Protein AF-A0A3Q2Z3H5-F1 (afdb_monomer_lite)

Sequence (217 aa):
SVGLIEELRDFHVRFNQKKVQNDSQNYQHGIFQSIGFKEFHDYLTAPENSSQQERETLRNRGVEALKTATRRYARKQNKWVRNRFLKRPGDGVPAVYGLDVTDVARWEETVLTPALQILDSLCKGEKPSTEPIRLQRAELRNKRSRHTCDLCDKVIIGDLEWAAHLKSKKHHFHVRKKLKSDGAGHNGVQRRVSLPALDTQTRTNPSDSSKDTNAAH

Foldseek 3Di:
DPCLVVVLLVCCVPPVVVCVVVVNDDCPDDPSVDQQNVLLVCLNPPDPPDDPVVSVVSVVSSVVSSVVVVVVVVVVVVVCCCCDQAADDDPPRDFAFDFDPPDVVCCVPGPVVLVVQCVVCVVVVHHGPGHGDHRPHDDPFQQADWDADPLQRDIDGGPVRVVVCCVDPVVVVSVVVVCVVVVVPDPDDDDDDDDDDDDDDDDDDDDDDDDDDDDDD

pLDDT: mean 80.99, std 20.88, range [31.14, 98.12]

Secondary structure (DSSP, 8-state):
--SHHHHHHHHIIIIIHHHHHTT---TTSGGGGSTTTGGGHHHHT--TT--HHHHHHHHHHHHHHHHHHHHHHHHHHHHHHIIIIIIS--TTPPP------S-GGGHIIIIIHHHHHHHHHHHTTPPPSSPPPPP--------S-EEEETTTTEEEESHHHHHHHHTSHHHHHHHHHHHHHHTTS--S------PPPP-------------------

Radius of gyration: 31.91 Å; chains: 1; bounding box: 89×44×75 Å

Structure (mmCIF, N/CA/C/O backbone):
data_AF-A0A3Q2Z3H5-F1
#
_entry.id   AF-A0A3Q2Z3H5-F1
#
loop_
_atom_site.group_PDB
_atom_site.id
_atom_site.type_symbol
_atom_site.label_atom_id
_atom_site.label_alt_id
_atom_site.label_comp_id
_atom_site.label_asym_id
_atom_site.label_entity_id
_atom_site.label_seq_id
_atom_site.pdbx_PDB_ins_code
_atom_site.Cartn_x
_atom_site.Cartn_y
_atom_site.Cartn_z
_atom_site.occupancy
_atom_site.B_iso_or_equiv
_atom_site.auth_seq_id
_atom_site.auth_comp_id
_atom_site.auth_asym_id
_atom_site.auth_atom_id
_atom_site.pdbx_PDB_model_num
ATOM 1 N N . SER A 1 1 ? 18.957 11.447 -4.230 1.00 60.62 1 SER A N 1
ATOM 2 C CA . SER A 1 1 ? 18.175 10.189 -4.225 1.00 60.62 1 SER A CA 1
ATOM 3 C C . SER A 1 1 ? 18.858 9.208 -3.284 1.00 60.62 1 SER A C 1
ATOM 5 O O . SER A 1 1 ? 20.056 9.327 -3.091 1.00 60.62 1 SER A O 1
ATOM 7 N N . VAL A 1 2 ? 18.112 8.287 -2.668 1.00 82.75 2 VAL A N 1
ATOM 8 C CA . VAL A 1 2 ? 18.587 7.440 -1.547 1.00 82.75 2 VAL A CA 1
ATOM 9 C C . VAL A 1 2 ? 19.197 6.090 -1.985 1.00 82.75 2 VAL A C 1
ATOM 11 O O . VAL A 1 2 ? 19.336 5.207 -1.157 1.00 82.75 2 VAL A O 1
ATOM 14 N N . GLY A 1 3 ? 19.538 5.908 -3.270 1.00 89.88 3 GLY A N 1
ATOM 15 C CA . GLY A 1 3 ? 20.217 4.691 -3.763 1.00 89.88 3 GLY A CA 1
ATOM 16 C C . GLY A 1 3 ? 19.330 3.575 -4.346 1.00 89.88 3 GLY A C 1
ATOM 17 O O . GLY A 1 3 ? 19.826 2.503 -4.676 1.00 89.88 3 GLY A O 1
ATOM 18 N N . LEU A 1 4 ? 18.016 3.794 -4.499 1.00 91.44 4 LEU A N 1
ATOM 19 C CA . LEU A 1 4 ? 17.083 2.744 -4.948 1.00 91.44 4 LEU A CA 1
ATOM 20 C C . LEU A 1 4 ? 17.458 2.130 -6.310 1.00 91.44 4 LEU A C 1
ATOM 22 O O . LEU A 1 4 ? 17.308 0.931 -6.510 1.00 91.44 4 LEU A O 1
ATOM 26 N N . ILE A 1 5 ? 17.900 2.935 -7.279 1.00 92.56 5 ILE A N 1
ATOM 27 C CA . ILE A 1 5 ? 18.194 2.423 -8.627 1.00 92.56 5 ILE A CA 1
ATOM 28 C C . ILE A 1 5 ? 19.419 1.507 -8.593 1.00 92.56 5 ILE A C 1
ATOM 30 O O . ILE A 1 5 ? 19.440 0.477 -9.264 1.00 92.56 5 ILE A O 1
ATOM 34 N N . GLU A 1 6 ? 20.416 1.865 -7.794 1.00 93.50 6 GLU A N 1
ATOM 35 C CA . GLU A 1 6 ? 21.624 1.088 -7.560 1.00 93.50 6 GLU A CA 1
ATOM 36 C C . GLU A 1 6 ? 21.281 -0.262 -6.915 1.00 93.50 6 GLU A C 1
ATOM 38 O O . GLU A 1 6 ? 21.703 -1.301 -7.426 1.00 93.50 6 GLU A O 1
ATOM 43 N N . GLU A 1 7 ? 20.432 -0.265 -5.883 1.00 93.50 7 GLU A N 1
ATOM 44 C CA . GLU A 1 7 ? 19.930 -1.490 -5.243 1.00 93.50 7 GLU A CA 1
ATOM 45 C C . GLU A 1 7 ? 19.182 -2.398 -6.232 1.00 93.50 7 GLU A C 1
ATOM 47 O O . GLU A 1 7 ? 19.402 -3.609 -6.274 1.00 93.50 7 GLU A O 1
ATOM 52 N N . LEU A 1 8 ? 18.316 -1.820 -7.072 1.00 93.44 8 LEU A N 1
ATOM 53 C CA . LEU A 1 8 ? 17.554 -2.569 -8.073 1.00 93.44 8 LEU A CA 1
ATOM 54 C C . LEU A 1 8 ? 18.458 -3.194 -9.144 1.00 93.44 8 LEU A C 1
ATOM 56 O O . LEU A 1 8 ? 18.210 -4.325 -9.574 1.00 93.44 8 LEU A O 1
ATOM 60 N N . ARG A 1 9 ? 19.507 -2.479 -9.568 1.00 92.38 9 ARG A N 1
ATOM 61 C CA . ARG A 1 9 ? 20.504 -2.991 -10.519 1.00 92.38 9 ARG A CA 1
ATOM 62 C C . ARG A 1 9 ? 21.323 -4.120 -9.908 1.00 92.38 9 ARG A C 1
ATOM 64 O O . ARG A 1 9 ? 21.464 -5.159 -10.549 1.00 92.38 9 ARG A O 1
ATOM 71 N N . ASP A 1 10 ? 21.810 -3.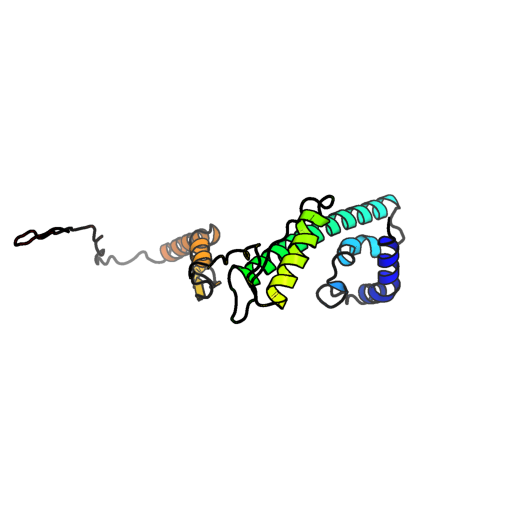951 -8.681 1.00 93.25 10 ASP A N 1
ATOM 72 C CA . ASP A 1 10 ? 22.562 -4.994 -7.976 1.00 93.25 10 ASP A CA 1
ATOM 73 C C . ASP A 1 10 ? 21.714 -6.262 -7.797 1.00 93.25 10 ASP A C 1
ATOM 75 O O . ASP A 1 10 ? 22.138 -7.364 -8.157 1.00 93.25 10 ASP A O 1
ATOM 79 N N . PHE A 1 11 ? 20.460 -6.104 -7.364 1.00 92.12 11 PHE A N 1
ATOM 80 C CA . PHE A 1 11 ? 19.530 -7.221 -7.241 1.00 92.12 11 PHE A CA 1
ATOM 81 C C . PHE A 1 11 ? 19.253 -7.898 -8.593 1.00 92.12 11 PHE A C 1
ATOM 83 O O . PHE A 1 11 ? 19.204 -9.131 -8.674 1.00 92.12 11 PHE A O 1
ATOM 90 N N . HIS A 1 12 ? 19.102 -7.117 -9.671 1.00 91.31 12 HIS A N 1
ATOM 91 C CA . HIS A 1 12 ? 18.913 -7.667 -11.011 1.00 91.31 12 HIS A CA 1
ATOM 92 C C . HIS A 1 12 ? 20.090 -8.558 -11.420 1.00 91.31 12 HIS A C 1
ATOM 94 O O . HIS A 1 12 ? 19.871 -9.713 -11.788 1.00 91.31 12 HIS A O 1
ATOM 100 N N . VAL A 1 13 ? 21.316 -8.046 -11.305 1.00 91.12 13 VAL A N 1
ATOM 101 C CA . VAL A 1 13 ? 22.543 -8.759 -11.690 1.00 91.12 13 VAL A CA 1
ATOM 102 C C . VAL A 1 13 ? 22.712 -10.040 -10.873 1.00 91.12 13 VAL A C 1
ATOM 104 O O . VAL A 1 13 ? 22.958 -11.109 -11.430 1.00 91.12 13 VAL A O 1
ATOM 107 N N . ARG A 1 14 ? 22.531 -9.969 -9.550 1.00 88.88 14 ARG A N 1
ATOM 108 C CA . ARG A 1 14 ? 22.776 -11.118 -8.666 1.00 88.88 14 ARG A CA 1
ATOM 109 C C . ARG A 1 14 ? 21.715 -12.211 -8.776 1.00 88.88 14 ARG A C 1
ATOM 111 O O . ARG A 1 14 ? 22.053 -13.391 -8.695 1.00 88.88 14 ARG A O 1
ATOM 118 N N . PHE A 1 15 ? 20.442 -11.844 -8.946 1.00 84.81 15 PHE A N 1
ATOM 119 C CA . PHE A 1 15 ? 19.329 -12.783 -8.749 1.00 84.81 15 PHE A CA 1
ATOM 120 C C . PHE A 1 15 ? 18.351 -12.880 -9.918 1.00 84.81 15 PHE A C 1
ATOM 122 O O . PHE A 1 15 ? 17.762 -13.944 -10.127 1.00 84.81 15 PHE A O 1
ATOM 129 N N . ASN A 1 16 ? 18.141 -11.798 -10.667 1.00 84.44 16 ASN A N 1
ATOM 130 C CA . ASN A 1 16 ? 17.106 -11.762 -11.697 1.00 84.44 16 ASN A CA 1
ATOM 131 C C . ASN A 1 16 ? 17.625 -12.182 -13.072 1.00 84.44 16 ASN A C 1
ATOM 133 O O . ASN A 1 16 ? 16.924 -12.900 -13.777 1.00 84.44 16 ASN A O 1
ATOM 137 N N . GLN A 1 17 ? 18.838 -11.773 -13.444 1.00 84.50 17 GLN A N 1
ATOM 138 C CA . GLN A 1 17 ? 19.388 -11.945 -14.790 1.00 84.50 17 GLN A CA 1
ATOM 139 C C . GLN A 1 17 ? 19.375 -13.415 -15.236 1.00 84.50 17 GLN A C 1
ATOM 141 O O . GLN A 1 17 ? 18.822 -13.733 -16.286 1.00 84.50 17 GLN A O 1
ATOM 146 N N . LYS A 1 18 ? 19.859 -14.330 -14.383 1.00 83.56 18 LYS A N 1
ATOM 147 C CA . LYS A 1 18 ? 19.810 -15.783 -14.639 1.00 83.56 18 LYS A CA 1
ATOM 148 C C . LYS A 1 18 ? 18.379 -16.305 -14.816 1.00 83.56 18 LYS A C 1
ATOM 150 O O . LYS A 1 18 ? 18.137 -17.192 -15.624 1.00 83.56 18 LYS A O 1
ATOM 155 N N . LYS A 1 19 ? 17.411 -15.752 -14.078 1.00 82.69 19 LYS A N 1
ATOM 156 C CA . LYS A 1 19 ? 15.998 -16.141 -14.201 1.00 82.69 19 LYS A CA 1
ATOM 157 C C . LYS A 1 19 ? 15.351 -15.613 -15.478 1.00 82.69 19 LYS A C 1
ATOM 159 O O . LYS A 1 19 ? 14.507 -16.312 -16.023 1.00 82.69 19 LYS A O 1
ATOM 164 N N . VAL A 1 20 ? 15.716 -14.404 -15.930 1.00 82.25 20 VAL A N 1
ATOM 165 C CA . VAL A 1 20 ? 15.264 -13.853 -17.226 1.00 82.25 20 VAL A CA 1
ATOM 166 C C . VAL A 1 20 ? 15.768 -14.747 -18.351 1.00 82.25 20 VAL A C 1
ATOM 168 O O . VAL A 1 20 ? 14.988 -15.165 -19.193 1.00 82.25 20 VAL A O 1
ATOM 171 N N . GLN A 1 21 ? 17.062 -15.079 -18.329 1.00 80.81 21 GLN A N 1
ATOM 172 C CA . GLN A 1 21 ? 17.695 -15.918 -19.350 1.00 80.81 21 GLN A CA 1
ATOM 173 C C . GLN A 1 21 ? 17.054 -17.308 -19.451 1.00 80.81 21 GLN A C 1
ATOM 175 O O . GLN A 1 21 ? 16.925 -17.843 -20.544 1.00 80.81 21 GLN A O 1
ATOM 180 N N . ASN A 1 22 ? 16.609 -17.859 -18.321 1.00 82.88 22 ASN A N 1
ATOM 181 C CA . ASN A 1 22 ? 15.961 -19.168 -18.252 1.00 82.88 22 ASN A CA 1
ATOM 182 C C . ASN A 1 22 ? 14.422 -19.107 -18.368 1.00 82.88 22 ASN A C 1
ATOM 184 O O . ASN A 1 22 ? 13.773 -20.082 -17.998 1.00 82.88 22 ASN A O 1
ATOM 188 N N . ASP A 1 23 ? 13.839 -17.962 -18.746 1.00 76.62 23 ASP A N 1
ATOM 189 C CA . ASP A 1 23 ? 12.384 -17.705 -18.811 1.00 76.62 23 ASP A CA 1
ATOM 190 C C . ASP A 1 23 ? 11.591 -18.213 -17.583 1.00 76.62 23 ASP A C 1
ATOM 192 O O . ASP A 1 23 ? 10.484 -18.738 -17.654 1.00 76.62 23 ASP A O 1
ATOM 196 N N . SER A 1 24 ? 12.200 -18.087 -16.402 1.00 78.75 24 SER A N 1
ATOM 197 C CA . SER A 1 24 ? 11.696 -18.634 -15.129 1.00 78.75 24 SER A CA 1
ATOM 198 C C . SER A 1 24 ? 11.356 -17.530 -14.120 1.00 78.75 24 SER A C 1
ATOM 200 O O . SER A 1 24 ? 11.325 -17.733 -12.900 1.00 78.75 24 SER A O 1
ATOM 202 N N . GLN A 1 25 ? 11.121 -16.318 -14.625 1.00 76.25 25 GLN A N 1
ATOM 203 C CA . GLN A 1 25 ? 10.729 -15.144 -13.850 1.00 76.25 25 GLN A CA 1
ATOM 204 C C . GLN A 1 25 ? 9.331 -15.353 -13.255 1.00 76.25 25 GLN A C 1
ATOM 206 O O . GLN A 1 25 ? 8.343 -15.401 -13.982 1.00 76.25 25 GLN A O 1
ATOM 211 N N . ASN A 1 26 ? 9.212 -15.417 -11.926 1.00 80.31 26 ASN A N 1
ATOM 212 C CA . ASN A 1 26 ? 7.905 -15.495 -11.276 1.00 80.31 26 ASN A CA 1
ATOM 213 C C . ASN A 1 26 ? 7.710 -14.372 -10.249 1.00 80.31 26 ASN A C 1
ATOM 215 O O . ASN A 1 26 ? 8.140 -14.460 -9.099 1.00 80.31 26 ASN A O 1
ATOM 219 N N . TYR A 1 27 ? 6.989 -13.331 -10.672 1.00 82.81 27 TYR A N 1
ATOM 220 C CA . TYR A 1 27 ? 6.622 -12.170 -9.853 1.00 82.81 27 TYR A CA 1
ATOM 221 C C . TYR A 1 27 ? 5.486 -12.424 -8.854 1.00 82.81 27 TYR A C 1
ATOM 223 O O . TYR A 1 27 ? 5.051 -11.505 -8.158 1.00 82.81 27 TYR A O 1
ATOM 231 N N . GLN A 1 28 ? 4.983 -13.656 -8.772 1.00 84.62 28 GLN A N 1
ATOM 232 C CA . GLN A 1 28 ? 3.923 -14.048 -7.849 1.00 84.62 28 GLN A CA 1
ATOM 233 C C . GLN A 1 28 ? 4.445 -14.691 -6.561 1.00 84.62 28 GLN A C 1
ATOM 235 O O . GLN A 1 28 ? 3.627 -15.011 -5.701 1.00 84.62 28 GLN A O 1
ATOM 240 N N . HIS A 1 29 ? 5.763 -14.835 -6.374 1.00 84.25 29 HIS A N 1
ATOM 241 C CA . HIS A 1 29 ? 6.324 -15.467 -5.176 1.00 84.25 29 HIS A CA 1
ATOM 242 C C . HIS A 1 29 ? 7.529 -14.732 -4.585 1.00 84.25 29 HIS A C 1
ATOM 244 O O . HIS A 1 29 ? 8.361 -14.163 -5.293 1.00 84.25 29 HIS A O 1
ATOM 250 N N . GLY A 1 30 ? 7.638 -14.811 -3.257 1.00 86.31 30 GLY A N 1
ATOM 251 C CA . GLY A 1 30 ? 8.794 -14.350 -2.496 1.00 86.31 30 GLY A CA 1
ATOM 252 C C . GLY A 1 30 ? 9.098 -12.865 -2.693 1.00 86.31 30 GLY A C 1
ATOM 253 O O . GLY A 1 30 ? 8.205 -12.043 -2.900 1.00 86.31 30 GLY A O 1
ATOM 254 N N . ILE A 1 31 ? 10.389 -12.530 -2.660 1.00 85.00 31 ILE A N 1
ATOM 255 C CA . ILE A 1 31 ? 10.877 -11.148 -2.758 1.00 85.00 31 ILE A CA 1
ATOM 256 C C . ILE A 1 31 ? 10.462 -10.440 -4.060 1.00 85.00 31 ILE A C 1
ATOM 258 O O . ILE A 1 31 ? 10.341 -9.217 -4.077 1.00 85.00 31 ILE A O 1
ATOM 262 N N . PHE A 1 32 ? 10.153 -11.185 -5.125 1.00 86.25 32 PHE A N 1
ATOM 263 C CA . PHE A 1 32 ? 9.702 -10.626 -6.402 1.00 86.25 32 PHE A CA 1
ATOM 264 C C . PHE A 1 32 ? 8.293 -10.010 -6.340 1.00 86.25 32 PHE A C 1
ATOM 266 O O . PHE A 1 32 ? 7.917 -9.249 -7.230 1.00 86.25 32 PHE A O 1
ATOM 273 N N . GLN A 1 33 ? 7.508 -10.284 -5.291 1.00 89.69 33 GLN A N 1
ATOM 274 C CA . GLN A 1 33 ? 6.200 -9.647 -5.101 1.00 89.69 33 GLN A CA 1
ATOM 275 C C . GLN A 1 33 ? 6.300 -8.201 -4.598 1.00 89.69 33 GLN A C 1
ATOM 277 O O . GLN A 1 33 ? 5.320 -7.453 -4.732 1.00 89.69 33 GLN A O 1
ATOM 282 N N . SER A 1 34 ? 7.456 -7.819 -4.044 1.00 91.31 34 SER A N 1
ATOM 283 C CA . SER A 1 34 ? 7.716 -6.497 -3.471 1.00 91.31 34 SER A CA 1
ATOM 284 C C . SER A 1 34 ? 7.419 -5.385 -4.477 1.00 91.31 34 SER A C 1
ATOM 286 O O . SER A 1 34 ? 7.632 -5.537 -5.681 1.00 91.31 34 SER A O 1
ATOM 288 N N . ILE A 1 35 ? 6.896 -4.264 -3.980 1.00 92.81 35 ILE A N 1
ATOM 289 C CA . ILE A 1 35 ? 6.662 -3.067 -4.792 1.00 92.81 35 ILE A CA 1
ATOM 290 C C . ILE A 1 35 ? 8.007 -2.370 -4.992 1.00 92.81 35 ILE A C 1
ATOM 292 O O . ILE A 1 35 ? 8.706 -2.096 -4.022 1.00 92.81 35 ILE A O 1
ATOM 296 N N . GLY A 1 36 ? 8.361 -2.106 -6.243 1.00 91.94 36 GLY A N 1
ATOM 297 C CA . GLY A 1 36 ? 9.647 -1.564 -6.654 1.00 91.94 36 GLY A CA 1
ATOM 298 C C . GLY A 1 36 ? 10.222 -2.387 -7.786 1.00 91.94 36 GLY A C 1
ATOM 299 O O . GLY A 1 36 ? 10.243 -1.935 -8.920 1.00 91.94 36 GLY A O 1
ATOM 300 N N . PHE A 1 37 ? 10.653 -3.614 -7.512 1.00 92.00 37 PHE A N 1
ATOM 301 C CA . PHE A 1 37 ? 11.464 -4.354 -8.474 1.00 92.00 37 PHE A CA 1
ATOM 302 C C . PHE A 1 37 ? 10.769 -4.617 -9.822 1.00 92.00 37 PHE A C 1
ATOM 304 O O . PHE A 1 37 ? 11.307 -4.275 -10.873 1.00 92.00 37 PHE A O 1
ATOM 311 N N . LYS A 1 38 ? 9.551 -5.169 -9.807 1.00 92.44 38 LYS A N 1
ATOM 312 C CA . LYS A 1 38 ? 8.802 -5.478 -11.040 1.00 92.44 38 LYS A CA 1
ATOM 313 C C . LYS A 1 38 ? 8.378 -4.229 -11.812 1.00 92.44 38 LYS A C 1
ATOM 315 O O . LYS A 1 38 ? 8.255 -4.280 -13.028 1.00 92.44 38 LYS A O 1
ATOM 320 N N . GLU A 1 39 ? 8.167 -3.108 -11.123 1.00 95.75 39 GLU A N 1
ATOM 321 C CA . GLU A 1 39 ? 7.828 -1.837 -11.762 1.00 95.75 39 GLU A CA 1
ATOM 322 C C . GLU A 1 39 ? 8.986 -1.292 -12.613 1.00 95.75 39 GLU A C 1
ATOM 324 O O . GLU A 1 39 ? 8.731 -0.620 -13.607 1.00 95.75 39 GLU A O 1
ATOM 329 N N . PHE A 1 40 ? 10.234 -1.638 -12.280 1.00 95.00 40 PHE A N 1
ATOM 330 C CA . PHE A 1 40 ? 11.428 -1.298 -13.060 1.00 95.00 40 PHE A CA 1
ATOM 331 C C . PHE A 1 40 ? 11.923 -2.439 -13.962 1.00 95.00 40 PHE A C 1
ATOM 333 O O . PHE A 1 40 ? 13.017 -2.318 -14.507 1.00 95.00 40 PHE A O 1
ATOM 340 N N . HIS A 1 41 ? 11.158 -3.524 -14.151 1.00 92.19 41 HIS A N 1
ATOM 341 C CA . HIS A 1 41 ? 11.593 -4.675 -14.957 1.00 92.19 41 HIS A CA 1
ATOM 342 C C . HIS A 1 41 ? 12.118 -4.245 -16.332 1.00 92.19 41 HIS A C 1
ATOM 344 O O . HIS A 1 41 ? 13.294 -4.460 -16.610 1.00 92.19 41 HIS A O 1
ATOM 350 N N . ASP A 1 42 ? 11.294 -3.538 -17.113 1.00 93.06 42 ASP A N 1
ATOM 351 C CA . ASP A 1 42 ? 11.643 -3.094 -18.467 1.00 93.06 42 ASP A CA 1
ATOM 352 C C . ASP A 1 42 ? 12.927 -2.242 -18.488 1.00 93.06 42 ASP A C 1
ATOM 354 O O . ASP A 1 42 ? 13.726 -2.338 -19.413 1.00 93.06 42 ASP A O 1
ATOM 358 N N . TYR A 1 43 ? 13.150 -1.419 -17.456 1.00 95.31 43 TYR A N 1
ATOM 359 C CA . TYR A 1 43 ? 14.363 -0.608 -17.322 1.00 95.31 43 TYR A CA 1
ATOM 360 C C . TYR A 1 43 ? 15.606 -1.462 -17.029 1.00 95.31 43 TYR A C 1
ATOM 362 O O . TYR A 1 43 ? 16.683 -1.193 -17.559 1.00 95.31 43 TYR A O 1
ATOM 370 N N . LEU A 1 44 ? 15.464 -2.480 -16.179 1.00 92.38 44 LEU A N 1
ATOM 371 C CA . LEU A 1 44 ? 16.558 -3.352 -15.751 1.00 92.38 44 LEU A CA 1
ATOM 372 C C . LEU A 1 44 ? 16.943 -4.382 -16.820 1.00 92.38 44 LEU A C 1
ATOM 374 O O . LEU A 1 44 ? 18.093 -4.803 -16.854 1.00 92.38 44 LEU A O 1
ATOM 378 N N . THR A 1 45 ? 15.999 -4.780 -17.675 1.00 91.31 45 THR A N 1
ATOM 379 C CA . THR A 1 45 ? 16.207 -5.731 -18.780 1.00 91.31 45 THR A CA 1
ATOM 380 C C . THR A 1 45 ? 16.382 -5.054 -20.136 1.00 91.31 45 THR A C 1
ATOM 382 O O . THR A 1 45 ? 16.368 -5.739 -21.158 1.00 91.31 45 THR A O 1
ATOM 385 N N . ALA A 1 46 ? 16.498 -3.723 -20.174 1.00 92.12 46 ALA A N 1
ATOM 386 C CA . ALA A 1 46 ? 16.689 -2.988 -21.417 1.00 92.12 46 ALA A CA 1
ATOM 387 C C . ALA A 1 46 ? 17.952 -3.494 -22.148 1.00 92.12 46 ALA A C 1
ATOM 389 O O . ALA A 1 46 ? 19.000 -3.621 -21.508 1.00 92.12 46 ALA A O 1
ATOM 390 N N . PRO A 1 47 ? 17.884 -3.767 -23.464 1.00 90.50 47 PRO A N 1
ATOM 391 C CA . PRO A 1 47 ? 19.044 -4.184 -24.248 1.00 90.50 47 PRO A CA 1
ATOM 392 C C . PRO A 1 47 ? 20.221 -3.208 -24.126 1.00 90.50 47 PRO A C 1
ATOM 394 O O . PRO A 1 47 ? 20.014 -1.996 -24.055 1.00 90.50 47 PRO A O 1
ATOM 397 N N . GLU A 1 48 ? 21.459 -3.706 -24.165 1.00 85.75 48 GLU A N 1
ATOM 398 C CA . GLU A 1 48 ? 22.659 -2.860 -24.020 1.00 85.75 48 GLU A CA 1
ATOM 399 C C . GLU A 1 48 ? 22.813 -1.819 -25.141 1.00 85.75 48 GLU A C 1
ATOM 401 O O . GLU A 1 48 ? 23.392 -0.758 -24.925 1.00 85.75 48 GLU A O 1
ATOM 406 N N . ASN A 1 49 ? 22.250 -2.083 -26.323 1.00 91.62 49 ASN A N 1
ATOM 407 C CA . ASN A 1 49 ? 22.220 -1.144 -27.447 1.00 91.62 49 ASN A CA 1
ATOM 408 C C . ASN A 1 49 ? 21.107 -0.084 -27.341 1.00 91.62 49 ASN A C 1
ATOM 410 O O . ASN A 1 49 ? 20.984 0.741 -28.245 1.00 91.62 49 ASN A O 1
ATOM 414 N N . SER A 1 50 ? 20.299 -0.100 -26.274 1.00 91.50 50 SER A N 1
ATOM 415 C CA . SER A 1 50 ? 19.274 0.924 -26.053 1.00 91.50 50 SER A CA 1
ATOM 416 C C . SER A 1 50 ? 19.932 2.287 -25.880 1.00 91.50 50 SER A C 1
ATOM 418 O O . SER A 1 50 ? 20.875 2.448 -25.097 1.00 91.50 50 SER A O 1
ATOM 420 N N . SER A 1 51 ? 19.393 3.293 -26.557 1.00 94.94 51 SER A N 1
ATOM 421 C CA . SER A 1 51 ? 19.845 4.670 -26.407 1.00 94.94 51 SER A CA 1
ATOM 422 C C . SER A 1 51 ? 19.656 5.160 -24.968 1.00 94.94 51 SER A C 1
ATOM 424 O O . SER A 1 51 ? 18.784 4.707 -24.217 1.00 94.94 51 SER A O 1
ATOM 426 N N . GLN A 1 52 ? 20.449 6.155 -24.576 1.00 93.25 52 GLN A N 1
ATOM 427 C CA . GLN A 1 52 ? 20.303 6.789 -23.266 1.00 93.25 52 GLN A CA 1
ATOM 428 C C . GLN A 1 52 ? 18.886 7.355 -23.059 1.00 93.25 52 GLN A C 1
ATOM 430 O O . GLN A 1 52 ? 18.338 7.262 -21.960 1.00 93.25 52 GLN A O 1
ATOM 435 N N . GLN A 1 53 ? 18.272 7.889 -24.119 1.00 95.62 53 GLN A N 1
ATOM 436 C CA . GLN A 1 53 ? 16.919 8.442 -24.077 1.00 95.62 53 GLN A CA 1
ATOM 437 C C . GLN A 1 53 ? 15.854 7.363 -23.828 1.00 95.62 53 GLN A C 1
ATOM 439 O O . GLN A 1 53 ? 14.933 7.573 -23.033 1.00 95.62 53 GLN A O 1
ATOM 444 N N . GLU A 1 54 ? 15.983 6.191 -24.452 1.00 95.38 54 GLU A N 1
ATOM 445 C CA . GLU A 1 54 ? 15.081 5.059 -24.209 1.00 95.38 54 GLU A CA 1
ATOM 446 C C . GLU A 1 54 ? 15.208 4.551 -22.772 1.00 95.38 54 GLU A C 1
ATOM 448 O O . GLU A 1 54 ? 14.198 4.379 -22.0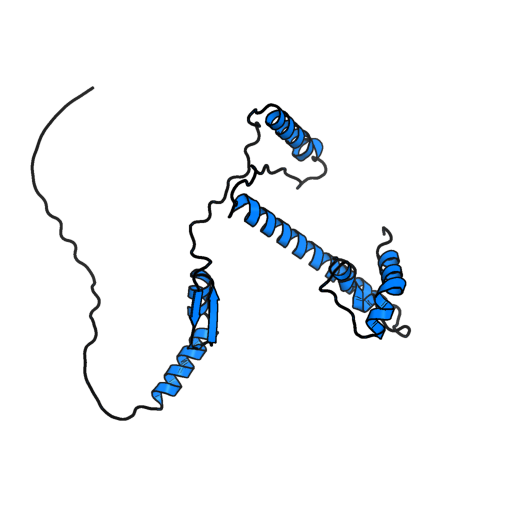86 1.00 95.38 54 GLU A O 1
ATOM 453 N N . ARG A 1 55 ? 16.439 4.387 -22.268 1.00 93.81 55 ARG A N 1
ATOM 454 C CA . ARG A 1 55 ? 16.680 3.948 -20.882 1.00 93.81 55 ARG A CA 1
ATOM 455 C C . ARG A 1 55 ? 16.082 4.920 -19.867 1.00 93.81 55 ARG A C 1
ATOM 457 O O . ARG A 1 55 ? 15.461 4.487 -18.898 1.00 93.81 55 ARG A O 1
ATOM 464 N N . GLU A 1 56 ? 16.221 6.221 -20.099 1.00 96.06 56 GLU A N 1
ATOM 465 C CA . GLU A 1 56 ? 15.616 7.252 -19.251 1.00 96.06 56 GLU A CA 1
ATOM 466 C C . GLU A 1 56 ? 14.080 7.198 -19.295 1.00 96.06 56 GLU A C 1
ATOM 468 O O . GLU A 1 56 ? 13.412 7.284 -18.263 1.00 96.06 56 GLU A O 1
ATOM 473 N N . THR A 1 57 ? 13.506 6.971 -20.477 1.00 97.31 57 THR A N 1
ATOM 474 C CA . THR A 1 57 ? 12.056 6.809 -20.652 1.00 97.31 57 THR A CA 1
ATOM 475 C C . THR A 1 57 ? 11.530 5.606 -19.863 1.00 97.31 57 THR A C 1
ATOM 477 O O . THR A 1 57 ? 10.543 5.725 -19.130 1.00 97.31 57 THR A O 1
ATOM 480 N N . LEU A 1 58 ? 12.213 4.461 -19.943 1.00 97.25 58 LEU A N 1
ATOM 481 C CA . LEU A 1 58 ? 11.869 3.257 -19.181 1.00 97.25 58 LEU A CA 1
ATOM 482 C C . LEU A 1 58 ? 12.001 3.482 -17.670 1.00 97.25 58 LEU A C 1
ATOM 484 O O . LEU A 1 58 ? 11.125 3.064 -16.908 1.00 97.25 58 LEU A O 1
ATOM 488 N N . ARG A 1 59 ? 13.040 4.204 -17.231 1.00 95.69 59 ARG A N 1
ATOM 489 C CA . ARG A 1 59 ? 13.225 4.578 -15.822 1.00 95.69 59 ARG A CA 1
ATOM 490 C C . ARG A 1 59 ? 12.044 5.396 -15.302 1.00 95.69 59 ARG A C 1
ATOM 492 O O . ARG A 1 59 ? 11.478 5.065 -14.262 1.00 95.69 59 ARG A O 1
ATOM 499 N N . ASN A 1 60 ? 11.644 6.433 -16.033 1.00 96.88 60 ASN A N 1
ATOM 500 C CA . ASN A 1 60 ? 10.540 7.309 -15.635 1.00 96.88 60 ASN A CA 1
ATOM 501 C C . ASN A 1 60 ? 9.199 6.569 -15.620 1.00 96.88 60 ASN A C 1
ATOM 503 O O . ASN A 1 60 ? 8.400 6.740 -14.696 1.00 96.88 60 ASN A O 1
ATOM 507 N N . ARG A 1 61 ? 8.983 5.661 -16.578 1.00 97.69 61 ARG A N 1
ATOM 508 C CA . ARG A 1 61 ? 7.828 4.757 -16.564 1.00 97.69 61 ARG A CA 1
ATOM 509 C C . ARG A 1 61 ? 7.814 3.872 -15.313 1.00 97.69 61 ARG A C 1
ATOM 511 O O . ARG A 1 61 ? 6.757 3.723 -14.698 1.00 97.69 61 ARG A O 1
ATOM 518 N N . GLY A 1 62 ? 8.970 3.348 -14.902 1.00 97.06 62 GLY A N 1
ATOM 519 C CA . GLY A 1 62 ? 9.109 2.571 -13.669 1.00 97.06 62 GLY A CA 1
ATOM 520 C C . GLY A 1 62 ? 8.784 3.374 -12.408 1.00 97.06 62 GLY A C 1
ATOM 521 O O . GLY A 1 62 ? 8.063 2.889 -11.535 1.00 97.06 62 GLY A O 1
ATOM 522 N N . VAL A 1 63 ? 9.200 4.643 -12.342 1.00 96.81 63 VAL A N 1
ATOM 523 C CA . VAL A 1 63 ? 8.850 5.556 -11.236 1.00 96.81 63 VAL A CA 1
ATOM 524 C C . VAL A 1 63 ? 7.335 5.763 -11.134 1.00 96.81 63 VAL A C 1
ATOM 526 O O . VAL A 1 63 ? 6.764 5.675 -10.043 1.00 96.81 63 VAL A O 1
ATOM 529 N N . GLU A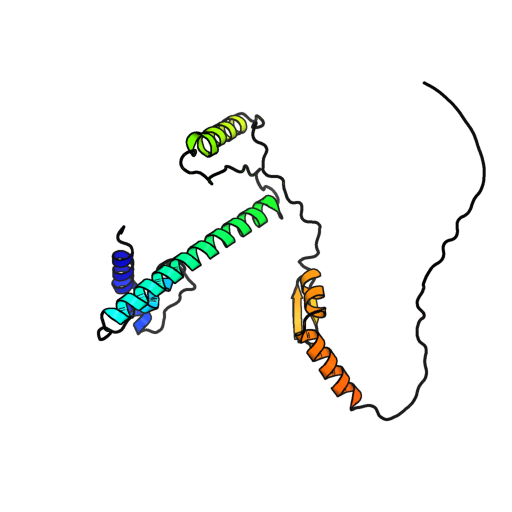 1 64 ? 6.650 6.006 -12.251 1.00 98.12 64 GLU A N 1
ATOM 530 C CA . GLU A 1 64 ? 5.195 6.204 -12.245 1.00 98.12 64 GLU A CA 1
ATOM 531 C C . GLU A 1 64 ? 4.424 4.916 -11.921 1.00 98.12 64 GLU A C 1
ATOM 533 O O . GLU A 1 64 ? 3.410 4.942 -11.201 1.00 98.12 64 GLU A O 1
ATOM 538 N N . ALA A 1 65 ? 4.928 3.771 -12.385 1.00 97.44 65 ALA A N 1
ATOM 539 C CA . ALA A 1 65 ? 4.409 2.463 -12.014 1.00 97.44 65 ALA A CA 1
ATOM 540 C C . ALA A 1 65 ? 4.564 2.214 -10.503 1.00 97.44 65 ALA A C 1
ATOM 542 O O . ALA A 1 65 ? 3.574 1.865 -9.851 1.00 97.44 65 ALA A O 1
ATOM 543 N N . LEU A 1 66 ? 5.738 2.502 -9.928 1.00 96.88 66 LEU A N 1
ATOM 544 C CA . LEU A 1 66 ? 6.013 2.417 -8.489 1.00 96.88 66 LEU A CA 1
ATOM 545 C C . LEU A 1 66 ? 5.028 3.280 -7.688 1.00 96.88 66 LEU A C 1
ATOM 547 O O . LEU A 1 66 ? 4.327 2.770 -6.812 1.00 96.88 66 LEU A O 1
ATOM 551 N N . LYS A 1 67 ? 4.891 4.571 -8.024 1.00 97.69 67 LYS A N 1
ATOM 552 C CA . LYS A 1 67 ? 3.933 5.482 -7.363 1.00 97.69 67 LYS A CA 1
ATOM 553 C C . LYS A 1 67 ? 2.506 4.938 -7.411 1.00 97.69 67 LYS A C 1
ATOM 555 O O . LYS A 1 67 ? 1.735 5.050 -6.453 1.00 97.69 67 LYS A O 1
ATOM 560 N N . THR A 1 68 ? 2.112 4.364 -8.542 1.00 98.00 68 THR A N 1
ATOM 561 C CA . THR A 1 68 ? 0.775 3.794 -8.727 1.00 98.00 68 THR A CA 1
ATOM 562 C C . THR A 1 68 ? 0.574 2.529 -7.896 1.00 98.00 68 THR A C 1
ATOM 564 O O . THR A 1 68 ? -0.463 2.399 -7.236 1.00 98.00 68 THR A O 1
ATOM 567 N N . ALA A 1 69 ? 1.554 1.627 -7.878 1.00 96.69 69 ALA A N 1
ATOM 568 C CA . ALA A 1 69 ? 1.538 0.417 -7.066 1.00 96.69 69 ALA A CA 1
ATOM 569 C C . ALA A 1 69 ? 1.448 0.751 -5.568 1.00 96.69 69 ALA A C 1
ATOM 571 O O . ALA A 1 69 ? 0.561 0.231 -4.888 1.00 96.69 69 ALA A O 1
ATOM 572 N N . THR A 1 70 ? 2.249 1.703 -5.079 1.00 97.50 70 THR A N 1
ATOM 573 C CA . THR A 1 70 ? 2.230 2.161 -3.680 1.00 97.50 70 THR A CA 1
ATOM 574 C C . THR A 1 70 ? 0.876 2.753 -3.287 1.00 97.50 70 THR A C 1
ATOM 576 O O . THR A 1 70 ? 0.297 2.364 -2.271 1.00 97.50 70 THR A O 1
ATOM 579 N N . ARG A 1 71 ? 0.281 3.615 -4.127 1.00 97.88 71 ARG A N 1
ATOM 580 C CA . ARG A 1 71 ? -1.071 4.159 -3.878 1.00 97.88 71 ARG A CA 1
ATOM 581 C C . ARG A 1 71 ? -2.136 3.063 -3.820 1.00 97.88 71 ARG A C 1
ATOM 583 O O . ARG A 1 71 ? -3.020 3.092 -2.961 1.00 97.88 71 ARG A O 1
ATOM 590 N N . ARG A 1 72 ? -2.081 2.086 -4.732 1.00 97.12 72 ARG A N 1
ATOM 591 C CA . ARG A 1 72 ? -3.003 0.935 -4.731 1.00 97.12 72 ARG A CA 1
ATOM 592 C C . ARG A 1 72 ? -2.825 0.085 -3.476 1.00 97.12 72 ARG A C 1
ATOM 594 O O . ARG A 1 72 ? -3.824 -0.347 -2.899 1.00 97.12 72 ARG A O 1
ATOM 601 N N . TYR A 1 73 ? -1.586 -0.120 -3.044 1.00 97.19 73 TYR A N 1
ATOM 602 C CA . TYR A 1 73 ? -1.263 -0.873 -1.841 1.00 97.19 73 TYR A CA 1
ATOM 603 C C . TYR A 1 73 ? -1.800 -0.197 -0.579 1.00 97.19 73 TYR A C 1
ATOM 605 O O . TYR A 1 73 ? -2.559 -0.833 0.149 1.00 97.19 73 TYR A O 1
ATOM 613 N N . ALA A 1 74 ? -1.559 1.105 -0.399 1.00 96.94 74 ALA A N 1
ATOM 614 C CA . ALA A 1 74 ? -2.109 1.876 0.719 1.00 96.94 74 ALA A CA 1
ATOM 615 C C . ALA A 1 74 ? -3.649 1.792 0.777 1.00 96.94 74 ALA A C 1
ATOM 617 O O . ALA A 1 74 ? -4.243 1.506 1.818 1.00 96.94 74 ALA A O 1
ATOM 618 N N . ARG A 1 75 ? -4.330 1.929 -0.372 1.00 96.75 75 ARG A N 1
ATOM 619 C CA . ARG A 1 75 ? -5.794 1.745 -0.458 1.00 96.75 75 ARG A CA 1
ATOM 620 C C . ARG A 1 75 ? -6.224 0.332 -0.057 1.00 96.75 75 ARG A C 1
ATOM 622 O O . ARG A 1 75 ? -7.246 0.169 0.614 1.00 96.75 75 ARG A O 1
ATOM 629 N N . LYS A 1 76 ? -5.471 -0.693 -0.472 1.00 95.75 76 LYS A N 1
ATOM 630 C CA . LYS A 1 76 ? -5.737 -2.095 -0.127 1.00 95.75 76 LYS A CA 1
ATOM 631 C C . LYS A 1 76 ? -5.538 -2.345 1.367 1.00 95.75 76 LYS A C 1
ATOM 633 O O . LYS A 1 76 ? -6.403 -2.989 1.954 1.00 95.75 76 LYS A O 1
ATOM 638 N N . GLN A 1 77 ? -4.486 -1.799 1.979 1.00 95.44 77 GLN A N 1
ATOM 639 C CA . GLN A 1 77 ? -4.251 -1.871 3.423 1.00 95.44 77 GLN A CA 1
ATOM 640 C C . GLN A 1 77 ? -5.398 -1.216 4.196 1.00 95.44 77 GLN A C 1
ATOM 642 O O . GLN A 1 77 ? -6.038 -1.885 5.002 1.00 95.44 77 GLN A O 1
ATOM 647 N N . ASN A 1 78 ? -5.771 0.021 3.858 1.00 93.75 78 ASN A N 1
ATOM 648 C CA . ASN A 1 78 ? -6.891 0.716 4.505 1.00 93.75 78 ASN A CA 1
ATOM 649 C C . ASN A 1 78 ? -8.213 -0.051 4.364 1.00 93.75 78 ASN A C 1
ATOM 651 O O . ASN A 1 78 ? -9.014 -0.132 5.298 1.00 93.75 78 ASN A O 1
ATOM 655 N N . LYS A 1 79 ? -8.462 -0.648 3.191 1.00 91.94 79 LYS A N 1
ATOM 656 C CA . LYS A 1 79 ? -9.626 -1.515 2.973 1.00 91.94 79 LYS A CA 1
ATOM 657 C C . LYS A 1 79 ? -9.553 -2.780 3.830 1.00 91.94 79 LYS A C 1
ATOM 659 O O . LYS A 1 79 ? -10.576 -3.170 4.388 1.00 91.94 79 LYS A O 1
ATOM 664 N N . TRP A 1 80 ? -8.388 -3.416 3.919 1.00 92.25 80 TRP A N 1
ATOM 665 C CA . TRP A 1 80 ? -8.184 -4.632 4.699 1.00 92.25 80 TRP A CA 1
ATOM 666 C C . TRP A 1 80 ? -8.363 -4.372 6.195 1.00 92.25 80 TRP A C 1
ATOM 668 O O . TRP A 1 80 ? -9.205 -5.034 6.791 1.00 92.25 80 TRP A O 1
ATOM 678 N N . VAL A 1 81 ? -7.692 -3.361 6.760 1.00 90.19 81 VAL A N 1
ATOM 679 C CA . VAL A 1 81 ? -7.805 -2.974 8.179 1.00 90.19 81 VAL A CA 1
ATOM 680 C C . VAL A 1 81 ? -9.264 -2.689 8.531 1.00 90.19 81 VAL A C 1
ATOM 682 O O . VAL A 1 81 ? -9.836 -3.331 9.410 1.00 90.19 81 VAL A O 1
ATOM 685 N N . ARG A 1 82 ? -9.934 -1.819 7.765 1.00 89.56 82 ARG A N 1
ATOM 686 C CA . ARG A 1 82 ? -11.350 -1.501 7.997 1.00 89.56 82 ARG A CA 1
ATOM 687 C C . ARG A 1 82 ? -12.243 -2.740 7.929 1.00 89.56 82 ARG A C 1
ATOM 689 O O . ARG A 1 82 ? -13.147 -2.902 8.740 1.00 89.56 82 ARG A O 1
ATOM 696 N N . ASN A 1 83 ? -12.026 -3.616 6.951 1.00 87.50 83 ASN A N 1
ATOM 697 C CA . ASN A 1 83 ? -12.868 -4.798 6.796 1.00 87.50 83 ASN A CA 1
ATOM 698 C C . ASN A 1 83 ? -12.619 -5.843 7.890 1.00 87.50 83 ASN A C 1
ATOM 700 O O . ASN A 1 83 ? -13.583 -6.439 8.366 1.00 87.50 83 ASN A O 1
ATOM 704 N N . ARG A 1 84 ? -11.351 -6.059 8.260 1.00 87.06 84 ARG A N 1
ATOM 705 C CA . ARG A 1 84 ? -10.913 -7.056 9.240 1.00 87.06 84 ARG A CA 1
ATOM 706 C C . ARG A 1 84 ? -11.309 -6.665 10.656 1.00 87.06 84 ARG A C 1
ATOM 708 O O . ARG A 1 84 ? -11.833 -7.509 11.369 1.00 87.06 84 ARG A O 1
ATOM 715 N N . PHE A 1 85 ? -11.079 -5.409 11.033 1.00 87.81 85 PHE A N 1
ATOM 716 C CA . PHE A 1 85 ? -11.278 -4.966 12.409 1.00 87.81 85 PHE A CA 1
ATOM 717 C C . PHE A 1 85 ? -12.635 -4.296 12.641 1.00 87.81 85 PHE A C 1
ATOM 719 O O . PHE A 1 85 ? -13.219 -4.477 13.699 1.00 87.81 85 PHE A O 1
ATOM 726 N N . LEU A 1 86 ? -13.174 -3.559 11.659 1.00 86.75 86 LEU A N 1
ATOM 727 C CA . LEU A 1 86 ? -14.352 -2.708 11.890 1.00 86.75 86 LEU A CA 1
ATOM 728 C C . LEU A 1 86 ? -15.655 -3.242 11.286 1.00 86.75 86 LEU A C 1
ATOM 730 O O . LEU A 1 86 ? -16.721 -2.903 11.789 1.00 86.75 86 LEU A O 1
ATOM 734 N N . LYS A 1 87 ? -15.611 -4.039 10.206 1.00 82.69 87 LYS A N 1
ATOM 735 C CA . LYS A 1 87 ? -16.833 -4.527 9.517 1.00 82.69 87 LYS A CA 1
ATOM 736 C C . LYS A 1 87 ? -17.200 -5.978 9.790 1.00 82.69 87 LYS A C 1
ATOM 738 O O . LYS A 1 87 ? -18.371 -6.338 9.703 1.00 82.69 87 LYS A O 1
ATOM 743 N N . ARG A 1 88 ? -16.201 -6.829 9.997 1.00 70.19 88 ARG A N 1
ATOM 744 C CA . ARG A 1 88 ? -16.364 -8.260 10.276 1.00 70.19 88 ARG A CA 1
ATOM 745 C C . ARG A 1 88 ? -15.361 -8.668 11.347 1.00 70.19 88 ARG A C 1
ATOM 747 O O . ARG A 1 88 ? -14.449 -9.439 11.031 1.00 70.19 88 ARG A O 1
ATOM 754 N N . PRO A 1 89 ? -15.476 -8.110 12.562 1.00 68.94 89 PRO A N 1
ATOM 755 C CA . PRO A 1 89 ? -14.651 -8.602 13.642 1.00 68.94 89 PRO A CA 1
ATOM 756 C C . PRO A 1 89 ? -14.956 -10.097 13.805 1.00 68.94 89 PRO A C 1
ATOM 758 O O . PRO A 1 89 ? -16.121 -10.488 13.857 1.00 68.94 89 PRO A O 1
ATOM 761 N N . GLY A 1 90 ? -13.922 -10.937 13.750 1.00 67.56 90 GLY A N 1
ATOM 762 C CA . GLY A 1 90 ? -14.048 -12.301 14.257 1.00 67.56 90 GLY A CA 1
ATOM 763 C C . GLY A 1 90 ? -14.128 -12.272 15.781 1.00 67.56 90 GLY A C 1
ATOM 764 O O . GLY A 1 90 ? -14.028 -11.203 16.391 1.00 67.56 90 GLY A O 1
ATOM 765 N N . ASP A 1 91 ? -14.249 -13.441 16.395 1.00 73.38 91 ASP A N 1
ATOM 766 C CA . ASP A 1 91 ? -14.123 -13.537 17.846 1.00 73.38 91 ASP A CA 1
ATOM 767 C C . ASP A 1 91 ? -12.722 -13.073 18.277 1.00 73.38 91 ASP A C 1
ATOM 769 O O . ASP A 1 91 ? -11.726 -13.335 17.596 1.00 73.38 91 ASP A O 1
ATOM 773 N N . GLY A 1 92 ? -12.650 -12.322 19.379 1.00 76.56 92 GLY A N 1
ATOM 774 C CA . GLY A 1 92 ? -11.384 -11.836 19.939 1.00 76.56 92 GLY A CA 1
ATOM 775 C C . GLY A 1 92 ? -10.726 -10.668 19.193 1.00 76.56 92 GLY A C 1
ATOM 776 O O . GLY A 1 92 ? -9.526 -10.451 19.341 1.00 76.56 92 GLY A O 1
ATOM 777 N N . VAL A 1 93 ? -11.464 -9.905 18.380 1.00 82.31 93 VAL A N 1
ATOM 778 C CA . VAL A 1 93 ? -10.907 -8.690 17.763 1.00 82.31 93 VAL A CA 1
ATOM 779 C C . VAL A 1 93 ? -10.784 -7.564 18.803 1.00 82.31 93 VAL A C 1
ATOM 781 O O . VAL A 1 93 ? -11.793 -7.211 19.416 1.00 82.31 93 VAL A O 1
ATOM 784 N N . PRO A 1 94 ? -9.585 -6.977 18.996 1.00 85.69 94 PRO A N 1
ATOM 785 C CA . PRO A 1 94 ? -9.378 -5.930 19.990 1.00 85.69 94 PRO A CA 1
ATOM 786 C C . PRO A 1 94 ? -10.075 -4.624 19.597 1.00 85.69 94 PRO A C 1
ATOM 788 O O . PRO A 1 94 ? -10.345 -4.367 18.418 1.00 85.69 94 PRO A O 1
ATOM 791 N N . ALA A 1 95 ? -10.317 -3.769 20.592 1.00 89.12 95 ALA A N 1
ATOM 792 C CA . ALA A 1 95 ? -10.724 -2.391 20.355 1.00 89.12 95 ALA A CA 1
ATOM 793 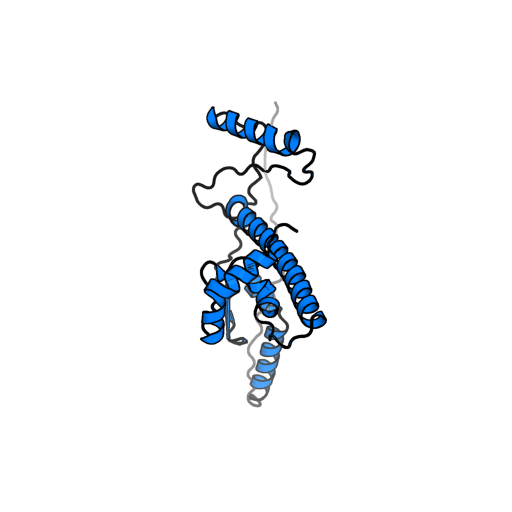C C . ALA A 1 95 ? -9.668 -1.676 19.494 1.00 89.12 95 ALA A C 1
ATOM 795 O O . ALA A 1 95 ? -8.468 -1.782 19.748 1.00 89.12 95 ALA A O 1
ATOM 796 N N . VAL A 1 96 ? -10.115 -0.959 18.462 1.00 92.31 96 VAL A N 1
ATOM 797 C CA . VAL A 1 96 ? -9.226 -0.220 17.558 1.00 92.31 96 VAL A CA 1
ATOM 798 C C . VAL A 1 96 ? -9.363 1.261 17.835 1.00 92.31 96 VAL A C 1
ATOM 800 O O . VAL A 1 96 ? -10.451 1.802 17.683 1.00 92.31 96 VAL A O 1
ATOM 803 N N . TYR A 1 97 ? -8.261 1.919 18.170 1.00 94.31 97 TYR A N 1
ATOM 804 C CA . TYR A 1 97 ? 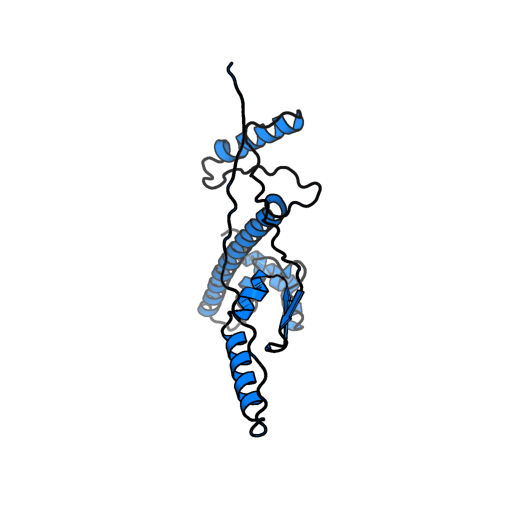-8.203 3.365 18.365 1.00 94.31 97 TYR A CA 1
ATOM 805 C C . TYR A 1 97 ? -7.590 4.023 17.128 1.00 94.31 97 TYR A C 1
ATOM 807 O O . TYR A 1 97 ? -6.620 3.520 16.561 1.00 94.31 97 TYR A O 1
ATOM 815 N N . GLY A 1 98 ? -8.204 5.109 16.663 1.00 94.12 98 GLY A N 1
ATOM 816 C CA . GLY A 1 98 ? -7.724 5.872 15.514 1.00 94.12 98 GLY A CA 1
ATOM 817 C C . GLY A 1 98 ? -6.886 7.054 15.972 1.00 94.12 98 GLY A C 1
ATOM 818 O O . GLY A 1 98 ? -7.326 7.793 16.844 1.00 94.12 98 GLY A O 1
ATOM 819 N N . LEU A 1 99 ? -5.720 7.235 15.359 1.00 95.50 99 LEU A N 1
ATOM 820 C CA . LEU A 1 99 ? -4.849 8.394 15.554 1.00 95.50 99 LEU A CA 1
ATOM 821 C C . LEU A 1 99 ? -4.736 9.140 14.225 1.00 95.50 99 LEU A C 1
ATOM 823 O O . LEU A 1 99 ? -4.647 8.501 13.169 1.00 95.50 99 LEU A O 1
ATOM 827 N N . ASP A 1 100 ? -4.780 10.468 14.267 1.00 93.88 100 ASP A N 1
ATOM 828 C CA . ASP A 1 100 ? -4.721 11.290 13.060 1.00 93.88 100 ASP A CA 1
ATOM 829 C C . ASP A 1 100 ? -3.266 11.574 12.686 1.00 93.88 100 ASP A C 1
ATOM 831 O O . ASP A 1 100 ? -2.529 12.190 13.443 1.00 93.88 100 ASP A O 1
ATOM 835 N N . VAL A 1 101 ? -2.861 11.114 11.504 1.00 95.44 101 VAL A N 1
ATOM 836 C CA . VAL A 1 101 ? -1.505 11.280 10.954 1.00 95.44 101 VAL A CA 1
ATOM 837 C C . VAL A 1 101 ? -1.479 12.244 9.763 1.00 95.44 101 VAL A C 1
ATOM 839 O O . VAL A 1 101 ? -0.526 12.240 8.986 1.00 95.44 101 VAL A O 1
ATOM 842 N N . THR A 1 102 ? -2.549 13.017 9.550 1.00 95.94 102 THR A N 1
ATOM 843 C CA . THR A 1 102 ? -2.690 13.893 8.375 1.00 95.94 102 THR A CA 1
ATOM 844 C C . THR A 1 102 ? -1.639 15.004 8.359 1.00 95.94 102 THR A C 1
ATOM 846 O O . THR A 1 102 ? -1.105 15.312 7.294 1.00 95.94 102 THR A O 1
ATOM 849 N N . ASP A 1 103 ? -1.317 15.570 9.526 1.00 96.00 103 ASP A N 1
ATOM 850 C CA . ASP A 1 103 ? -0.298 16.607 9.688 1.00 96.00 103 ASP A CA 1
ATOM 851 C C . ASP A 1 103 ? 0.878 16.095 10.530 1.00 96.00 103 ASP A C 1
ATOM 853 O O . ASP A 1 103 ? 0.803 15.982 11.754 1.00 96.00 103 ASP A O 1
ATOM 857 N N . VAL A 1 104 ? 1.991 15.804 9.854 1.00 95.69 104 VAL A N 1
ATOM 858 C CA . VAL A 1 104 ? 3.210 15.275 10.482 1.00 95.69 104 VAL A CA 1
ATOM 859 C C . VAL A 1 104 ? 3.843 16.291 11.438 1.00 95.69 104 VAL A C 1
ATOM 861 O O . VAL A 1 104 ? 4.470 15.885 12.414 1.00 95.69 104 VAL A O 1
ATOM 864 N N . ALA A 1 105 ? 3.657 17.598 11.219 1.00 97.75 105 ALA A N 1
ATOM 865 C CA . ALA A 1 105 ? 4.208 18.620 12.110 1.00 97.75 105 ALA A CA 1
ATOM 866 C C . ALA A 1 105 ? 3.573 18.572 13.509 1.00 97.75 105 ALA A C 1
ATOM 868 O O . ALA A 1 105 ? 4.198 18.973 14.487 1.00 97.75 105 ALA A O 1
ATOM 869 N N . ARG A 1 106 ? 2.353 18.033 13.611 1.00 97.12 106 ARG A N 1
ATOM 870 C CA . ARG A 1 106 ? 1.594 17.894 14.859 1.00 97.12 106 ARG A CA 1
ATOM 871 C C . ARG A 1 106 ? 1.617 16.473 15.420 1.00 97.12 106 ARG A C 1
ATOM 873 O O . ARG A 1 106 ? 0.747 16.117 16.216 1.00 97.12 106 ARG A O 1
ATOM 880 N N . TRP A 1 107 ? 2.587 15.652 15.014 1.00 97.44 107 TRP A N 1
ATOM 881 C CA . TRP A 1 107 ? 2.706 14.247 15.421 1.00 97.44 107 TRP A CA 1
ATOM 882 C C . TRP A 1 107 ? 2.642 14.050 16.940 1.00 97.44 107 TRP A C 1
ATOM 884 O O . TRP A 1 107 ? 1.948 13.155 17.424 1.00 97.44 107 TRP A O 1
ATOM 894 N N . GLU A 1 108 ? 3.335 14.907 17.690 1.00 97.62 108 GLU A N 1
ATOM 895 C CA . GLU A 1 108 ? 3.403 14.816 19.149 1.00 97.62 108 GLU A CA 1
ATOM 896 C C . GLU A 1 108 ? 2.010 14.907 19.790 1.00 97.62 108 GLU A C 1
ATOM 898 O O . GLU A 1 108 ? 1.644 14.085 20.632 1.00 97.62 108 GLU A O 1
ATOM 903 N N . GLU A 1 109 ? 1.205 15.869 19.333 1.00 96.56 109 GLU A N 1
ATOM 904 C CA . GLU A 1 109 ? -0.137 16.165 19.844 1.00 96.56 109 GLU A CA 1
ATOM 905 C C . GLU A 1 109 ? -1.195 15.177 19.336 1.00 96.56 109 GLU A C 1
ATOM 907 O O . GLU A 1 109 ? -2.101 14.794 20.072 1.00 96.56 109 GLU A O 1
ATOM 912 N N . THR A 1 110 ? -1.113 14.795 18.060 1.00 95.75 110 THR A N 1
ATOM 913 C CA . THR A 1 110 ? -2.182 14.061 17.353 1.00 95.75 110 THR A CA 1
ATOM 914 C C . THR A 1 110 ? -1.978 12.547 17.333 1.00 95.75 110 THR A C 1
ATOM 916 O O . THR A 1 110 ? -2.938 11.801 17.117 1.00 95.75 110 THR A O 1
ATOM 919 N N . VAL A 1 111 ? -0.752 12.079 17.600 1.00 96.75 111 VAL A N 1
ATOM 920 C CA . VAL A 1 111 ? -0.382 10.660 17.543 1.00 96.75 111 VAL A CA 1
ATOM 921 C C . VAL A 1 111 ? 0.298 10.204 18.826 1.00 96.75 111 VAL A C 1
ATOM 923 O O . VAL A 1 111 ? -0.232 9.314 19.487 1.00 96.75 111 VAL A O 1
ATOM 926 N N . LEU A 1 112 ? 1.455 10.772 19.189 1.00 97.50 112 LEU A N 1
ATOM 927 C CA . LEU A 1 112 ? 2.277 10.206 20.266 1.00 97.50 112 LEU A CA 1
ATOM 928 C C . LEU A 1 112 ? 1.601 10.331 21.634 1.00 97.50 112 LEU A C 1
ATOM 930 O O . LEU A 1 112 ? 1.373 9.321 22.300 1.00 97.50 112 LEU A O 1
ATOM 934 N N . THR A 1 113 ? 1.239 11.552 22.028 1.00 96.56 113 THR A N 1
ATOM 935 C CA . THR A 1 113 ? 0.565 11.828 23.305 1.00 96.56 113 THR A CA 1
ATOM 936 C C . THR A 1 113 ? -0.707 10.990 23.484 1.00 96.56 113 THR A C 1
ATOM 938 O O . THR A 1 113 ? -0.794 10.264 24.479 1.00 96.56 113 THR A O 1
ATOM 941 N N . PRO A 1 114 ? -1.676 10.994 22.544 1.00 96.38 114 PRO A N 1
ATOM 942 C CA . PRO A 1 114 ? -2.876 10.177 22.692 1.00 96.38 114 PRO A CA 1
ATOM 943 C C . PRO A 1 114 ? -2.577 8.672 22.682 1.00 96.38 114 PRO A C 1
ATOM 945 O O . PRO A 1 114 ? -3.210 7.934 23.434 1.00 96.38 114 PRO A O 1
ATOM 948 N N . ALA A 1 115 ? -1.599 8.193 21.900 1.00 97.00 115 ALA A N 1
ATOM 949 C CA . ALA A 1 115 ? -1.209 6.781 21.920 1.00 97.00 115 ALA A CA 1
ATOM 950 C C . ALA A 1 115 ? -0.710 6.342 23.303 1.00 97.00 115 ALA A C 1
ATOM 952 O O . ALA A 1 115 ? -1.136 5.302 23.805 1.00 97.00 115 ALA A O 1
ATOM 953 N N . LEU A 1 116 ? 0.164 7.139 23.925 1.00 97.38 116 LEU A N 1
ATOM 954 C CA . LEU A 1 116 ? 0.698 6.851 25.256 1.00 97.38 116 LEU A CA 1
ATOM 955 C C . LEU A 1 116 ? -0.399 6.876 26.322 1.00 97.38 116 LEU A C 1
ATOM 957 O O . LEU A 1 116 ? -0.449 5.974 27.151 1.00 97.38 116 LEU A O 1
ATOM 961 N N . GLN A 1 117 ? -1.314 7.847 26.263 1.00 96.25 117 GLN A N 1
ATOM 962 C CA . GLN A 1 117 ? -2.459 7.916 27.177 1.00 96.25 117 GLN A CA 1
ATOM 963 C C . GLN A 1 117 ? -3.375 6.695 27.045 1.00 96.25 117 GLN A C 1
ATOM 965 O O . GLN A 1 117 ? -3.788 6.119 28.048 1.00 96.25 117 GLN A O 1
ATOM 970 N N . ILE A 1 118 ? -3.669 6.267 25.812 1.00 96.31 118 ILE A N 1
ATOM 971 C CA . ILE A 1 118 ? -4.467 5.061 25.563 1.00 96.31 118 ILE A CA 1
ATOM 972 C C . ILE A 1 118 ? -3.767 3.831 26.147 1.00 96.31 118 ILE A C 1
ATOM 974 O O . ILE A 1 118 ? -4.410 3.038 26.831 1.00 96.31 118 ILE A O 1
ATOM 978 N N . LEU A 1 119 ? -2.465 3.668 25.895 1.00 96.19 119 LEU A N 1
ATOM 979 C CA . LEU A 1 119 ? -1.695 2.536 26.411 1.00 96.19 119 LEU A CA 1
ATOM 980 C C . LEU A 1 119 ? -1.649 2.522 27.943 1.00 96.19 119 LEU A C 1
ATOM 982 O O . LEU A 1 119 ? -1.881 1.471 28.530 1.00 96.19 119 LEU A O 1
ATOM 986 N N . ASP A 1 120 ? -1.401 3.666 28.582 1.00 96.88 120 ASP A N 1
ATOM 987 C CA . ASP A 1 120 ? -1.347 3.782 30.043 1.00 96.88 120 ASP A CA 1
ATOM 988 C C . ASP A 1 120 ? -2.682 3.392 30.697 1.00 96.88 120 ASP A C 1
ATOM 990 O O . ASP A 1 120 ? -2.702 2.533 31.582 1.00 96.88 120 ASP A O 1
ATOM 994 N N . SER A 1 121 ? -3.808 3.925 30.202 1.00 96.12 121 SER A N 1
ATOM 995 C CA . SER A 1 121 ? -5.138 3.541 30.691 1.00 96.12 121 SER A CA 1
ATOM 996 C C . SER A 1 121 ? -5.404 2.044 30.504 1.00 96.12 121 SER A C 1
ATOM 998 O O . SER A 1 121 ? -5.829 1.372 31.442 1.00 96.12 121 SER A O 1
ATOM 1000 N N . LEU A 1 122 ? -5.103 1.487 29.324 1.00 94.19 122 LEU A N 1
ATOM 1001 C CA . LEU A 1 122 ? -5.321 0.062 29.052 1.00 94.19 122 LEU A CA 1
ATOM 1002 C C . LEU A 1 122 ? -4.460 -0.844 29.943 1.00 94.19 122 LEU A C 1
ATOM 1004 O O . LEU A 1 122 ? -4.957 -1.859 30.426 1.00 94.19 122 LEU A O 1
ATOM 1008 N N . CYS A 1 123 ? -3.201 -0.478 30.197 1.00 95.06 123 CYS A N 1
ATOM 1009 C CA . CYS A 1 123 ? -2.311 -1.216 31.096 1.00 95.06 123 CYS A CA 1
ATOM 1010 C C . CYS A 1 123 ? -2.823 -1.236 32.544 1.00 95.06 123 CYS A C 1
ATOM 1012 O O . CYS A 1 123 ? -2.620 -2.224 33.247 1.00 95.06 123 CYS A O 1
ATOM 1014 N N . LYS A 1 124 ? -3.512 -0.175 32.982 1.00 95.88 124 LYS A N 1
ATOM 1015 C CA . LYS A 1 124 ? -4.139 -0.073 34.312 1.00 95.88 124 LYS A CA 1
ATOM 1016 C C . LYS A 1 124 ? -5.523 -0.729 34.393 1.00 95.88 124 LYS A C 1
ATOM 1018 O O . LYS A 1 124 ? -6.099 -0.800 35.473 1.00 95.88 124 LYS A O 1
ATOM 1023 N N . GLY A 1 125 ? -6.066 -1.213 33.272 1.00 92.31 125 GLY A N 1
ATOM 1024 C CA . GLY A 1 125 ? -7.443 -1.714 33.193 1.00 92.31 125 GLY A CA 1
ATOM 1025 C C . GLY A 1 125 ? -8.502 -0.606 33.232 1.00 92.31 125 GLY A C 1
ATOM 1026 O O . GLY A 1 125 ? -9.684 -0.885 33.433 1.00 92.31 125 GLY A O 1
ATOM 1027 N N . GLU A 1 126 ? -8.093 0.645 33.035 1.00 93.81 126 GLU A N 1
ATOM 1028 C CA . GLU A 1 126 ? -8.963 1.813 32.978 1.00 93.81 126 GLU A CA 1
ATOM 1029 C C . GLU A 1 126 ? -9.467 2.049 31.549 1.00 93.81 126 GLU A C 1
ATOM 1031 O O . GLU A 1 126 ? -8.867 1.621 30.558 1.00 93.81 126 GLU A O 1
ATOM 1036 N N . LYS A 1 127 ? -10.586 2.767 31.419 1.00 90.88 127 LYS A N 1
ATOM 1037 C CA . LYS A 1 127 ? -11.117 3.149 30.110 1.00 90.88 127 LYS A CA 1
ATOM 1038 C C . LYS A 1 127 ? -10.373 4.391 29.588 1.00 90.88 127 LYS A C 1
ATOM 1040 O O . LYS A 1 127 ? -10.437 5.426 30.251 1.00 90.88 127 LYS A O 1
ATOM 1045 N N . PRO A 1 128 ? -9.733 4.340 28.402 1.00 93.12 128 PRO A N 1
ATOM 1046 C CA . PRO A 1 128 ? -9.114 5.521 27.807 1.00 93.12 128 PRO A CA 1
ATOM 1047 C C . PRO A 1 128 ? -10.127 6.641 27.538 1.00 93.12 128 PRO A C 1
ATOM 1049 O O . PRO A 1 128 ? -11.270 6.376 27.169 1.00 93.12 128 PRO A O 1
ATOM 1052 N N . SER A 1 129 ? -9.678 7.897 27.639 1.00 89.31 129 SER A N 1
ATOM 1053 C CA . SER A 1 129 ? -10.481 9.080 27.270 1.00 89.31 129 SER A CA 1
ATOM 1054 C C . SER A 1 129 ? -10.846 9.099 25.777 1.00 89.31 129 SER A C 1
ATOM 1056 O O . SER A 1 129 ? -11.931 9.522 25.381 1.00 89.31 129 SER A O 1
ATOM 1058 N N . THR A 1 130 ? -9.952 8.582 24.929 1.00 89.31 130 THR A N 1
ATOM 1059 C CA . THR A 1 130 ? -10.228 8.410 23.498 1.00 89.31 130 THR A CA 1
ATOM 1060 C C . THR A 1 130 ? -11.116 7.189 23.296 1.00 89.31 130 THR A C 1
ATOM 1062 O O . THR A 1 130 ? -10.729 6.081 23.650 1.00 89.31 130 THR A O 1
ATOM 1065 N N . GLU A 1 131 ? -12.282 7.363 22.676 1.00 91.12 131 GLU A N 1
ATOM 1066 C CA . GLU A 1 131 ? -13.160 6.240 22.337 1.00 91.12 131 GLU A CA 1
ATOM 1067 C C . GLU A 1 131 ? -12.609 5.429 21.147 1.00 91.12 131 GLU A C 1
ATOM 1069 O O . GLU A 1 131 ? -12.100 6.003 20.176 1.00 91.12 131 GLU A O 1
ATOM 1074 N N . PRO A 1 132 ? -12.744 4.091 21.159 1.00 92.25 132 PRO A N 1
ATOM 1075 C CA . PRO A 1 132 ? -12.367 3.273 20.019 1.00 92.25 132 PRO A CA 1
ATOM 1076 C C . PRO A 1 132 ? -13.274 3.546 18.811 1.00 92.25 132 PRO A C 1
ATOM 1078 O O . PRO A 1 132 ? -14.446 3.920 18.920 1.00 92.25 132 PRO A O 1
ATOM 1081 N N . ILE A 1 133 ? -12.736 3.302 17.617 1.00 91.44 133 ILE A N 1
ATOM 1082 C CA . ILE A 1 133 ? -13.455 3.439 16.354 1.00 91.44 133 ILE A CA 1
ATOM 1083 C C . ILE A 1 133 ? -14.674 2.517 16.366 1.00 91.44 133 ILE A C 1
ATOM 1085 O O . ILE A 1 133 ? -14.569 1.297 16.521 1.00 91.44 133 ILE A O 1
ATOM 1089 N N . ARG A 1 134 ? -15.846 3.112 16.123 1.00 85.62 134 ARG A N 1
ATOM 1090 C CA . ARG A 1 134 ? -17.118 2.388 16.089 1.00 85.62 134 ARG A CA 1
ATOM 1091 C C . ARG A 1 134 ? -17.091 1.269 15.050 1.00 85.62 134 ARG A C 1
ATOM 1093 O O . ARG A 1 134 ? -16.800 1.489 13.869 1.00 85.62 134 ARG A O 1
ATOM 1100 N N . LEU A 1 135 ? -17.485 0.076 15.489 1.00 82.88 135 LEU A N 1
ATOM 1101 C CA . LEU A 1 135 ? -17.707 -1.058 14.605 1.00 82.88 135 LEU A CA 1
ATOM 1102 C C . LEU A 1 135 ? -18.840 -0.728 13.633 1.00 82.88 135 LEU A C 1
ATOM 1104 O O . LEU A 1 135 ? -19.973 -0.441 14.023 1.00 82.88 135 LEU A O 1
ATOM 1108 N N . GLN A 1 136 ? -18.540 -0.818 12.344 1.00 74.75 136 GLN A N 1
ATOM 1109 C CA . GLN A 1 136 ? -19.540 -0.769 11.292 1.00 74.75 136 GLN A CA 1
ATOM 1110 C C . GLN A 1 136 ? -20.164 -2.153 11.219 1.00 74.75 136 GLN A C 1
ATOM 1112 O O . GLN A 1 136 ? -19.771 -2.970 10.385 1.00 74.75 136 GLN A O 1
ATOM 1117 N N . ARG A 1 137 ? -21.100 -2.436 12.132 1.00 61.22 137 ARG A N 1
ATOM 1118 C CA . ARG A 1 137 ? -21.860 -3.684 12.127 1.00 61.22 137 ARG A CA 1
ATOM 1119 C C . ARG A 1 137 ? -22.515 -3.789 10.753 1.00 61.22 137 ARG A C 1
ATOM 1121 O O . ARG A 1 137 ? -23.408 -3.016 10.417 1.00 61.22 137 ARG A O 1
ATOM 1128 N N . ALA A 1 138 ? -21.971 -4.656 9.904 1.00 56.72 138 ALA A N 1
ATOM 1129 C CA . ALA A 1 138 ? -22.536 -4.855 8.589 1.00 56.72 138 ALA A CA 1
ATOM 1130 C C . ALA A 1 138 ? -23.942 -5.402 8.819 1.00 56.72 138 ALA A C 1
ATOM 1132 O O . ALA A 1 138 ? -24.079 -6.447 9.454 1.00 56.72 138 ALA A O 1
ATOM 1133 N N . GLU A 1 139 ? -24.963 -4.719 8.296 1.00 55.19 139 GLU A N 1
ATOM 1134 C CA . GLU A 1 139 ? -26.242 -5.369 8.011 1.00 55.19 139 GLU A CA 1
ATOM 1135 C C . GLU A 1 139 ? -25.919 -6.752 7.442 1.00 55.19 139 GLU A C 1
ATOM 1137 O O . GLU A 1 139 ? -25.020 -6.859 6.592 1.00 55.19 139 GLU A O 1
ATOM 1142 N N . LEU A 1 140 ? -26.570 -7.791 7.969 1.00 54.66 140 LEU A N 1
ATOM 1143 C CA . LEU A 1 140 ? -26.415 -9.192 7.577 1.00 54.66 140 LEU A CA 1
ATOM 1144 C C . LEU A 1 140 ? -26.771 -9.353 6.092 1.00 54.66 140 LEU A C 1
ATOM 1146 O O . LEU A 1 140 ? -27.817 -9.862 5.719 1.00 54.66 140 LEU A O 1
ATOM 1150 N N . ARG A 1 141 ? -25.909 -8.868 5.202 1.00 58.19 141 ARG A N 1
ATOM 1151 C CA . ARG A 1 141 ? -26.026 -9.083 3.771 1.00 58.19 141 ARG A CA 1
ATOM 1152 C C . ARG A 1 141 ? -25.500 -10.486 3.533 1.00 58.19 141 ARG A C 1
ATOM 1154 O O . ARG A 1 141 ? -24.335 -10.757 3.849 1.00 58.19 141 ARG A O 1
ATOM 1161 N N . ASN A 1 142 ? -26.346 -11.349 2.980 1.00 59.12 142 ASN A N 1
ATOM 1162 C CA . ASN A 1 142 ? -26.006 -12.701 2.549 1.00 59.12 142 ASN A CA 1
ATOM 1163 C C . ASN A 1 142 ? -24.942 -12.643 1.439 1.00 59.12 142 ASN A C 1
ATOM 1165 O O . ASN A 1 142 ? -25.215 -12.692 0.248 1.00 59.12 142 ASN A O 1
ATOM 1169 N N . LYS A 1 143 ? -23.681 -12.481 1.848 1.00 63.44 143 LYS A N 1
ATOM 1170 C CA . LYS A 1 143 ? -22.497 -12.382 0.975 1.00 63.44 143 LYS A CA 1
ATOM 1171 C C . LYS A 1 143 ? -21.893 -13.750 0.641 1.00 63.44 143 LYS A C 1
ATOM 1173 O O . LYS A 1 143 ? -20.789 -13.810 0.111 1.00 63.44 143 LYS A O 1
ATOM 1178 N N . ARG A 1 144 ? -22.551 -14.838 1.047 1.00 74.75 144 ARG A N 1
ATOM 1179 C CA . ARG A 1 144 ? -22.110 -16.226 0.828 1.00 74.75 144 ARG A CA 1
ATOM 1180 C C . ARG A 1 144 ? -23.150 -17.076 0.094 1.00 74.75 144 ARG A C 1
ATOM 1182 O O . ARG A 1 144 ? -22.868 -18.238 -0.169 1.00 74.75 144 ARG A O 1
ATOM 1189 N N . SER A 1 145 ? -24.319 -16.523 -0.236 1.00 83.75 145 SER A N 1
ATOM 1190 C CA . SER A 1 145 ? -25.307 -17.218 -1.062 1.00 83.75 145 SER A CA 1
ATOM 1191 C C . SER A 1 145 ? -24.693 -17.538 -2.421 1.00 83.75 145 SER A C 1
ATOM 1193 O O . SER A 1 145 ? -24.060 -16.685 -3.040 1.00 83.75 145 SER A O 1
ATOM 1195 N N . ARG A 1 146 ? -24.823 -18.787 -2.865 1.00 91.44 146 ARG A N 1
ATOM 1196 C CA . ARG A 1 146 ? -24.339 -19.226 -4.172 1.00 91.44 146 ARG A CA 1
ATOM 1197 C C . ARG A 1 146 ? -25.510 -19.214 -5.143 1.00 91.44 146 ARG A C 1
ATOM 1199 O O . ARG A 1 146 ? -26.454 -19.971 -4.963 1.00 91.44 146 ARG A O 1
ATOM 1206 N N . HIS A 1 147 ? -25.407 -18.392 -6.175 1.00 92.06 147 HIS A N 1
ATOM 1207 C CA . HIS A 1 147 ? -26.344 -18.327 -7.291 1.00 92.06 147 HIS A CA 1
ATOM 1208 C C . HIS A 1 147 ? -25.664 -18.838 -8.556 1.00 92.06 147 HIS A C 1
ATOM 1210 O O . HIS A 1 147 ? -24.469 -18.612 -8.752 1.00 92.06 147 HIS A O 1
ATOM 1216 N N . THR A 1 148 ? -26.415 -19.491 -9.432 1.00 92.75 148 THR A N 1
ATOM 1217 C CA . THR A 1 148 ? -25.926 -19.919 -10.747 1.00 92.75 148 THR A CA 1
ATOM 1218 C C . THR A 1 148 ? -26.844 -19.334 -11.811 1.00 92.75 148 THR A C 1
ATOM 1220 O O . THR A 1 148 ? -28.062 -19.443 -11.707 1.00 92.75 148 THR A O 1
ATOM 1223 N N . CYS A 1 149 ? -26.275 -18.675 -12.822 1.00 94.75 149 CYS A N 1
ATOM 1224 C CA . CYS A 1 149 ? -27.016 -18.264 -14.012 1.00 94.75 149 CYS A CA 1
ATOM 1225 C C . CYS A 1 149 ? -26.698 -19.210 -15.164 1.00 94.75 149 CYS A C 1
ATOM 1227 O O . CYS A 1 149 ? -25.630 -19.090 -15.765 1.00 94.75 149 CYS A O 1
ATOM 1229 N N . ASP A 1 150 ? -27.653 -20.059 -15.530 1.00 92.44 150 ASP A N 1
ATOM 1230 C CA . ASP A 1 150 ? -27.488 -21.019 -16.630 1.00 92.44 150 ASP A CA 1
ATOM 1231 C C . ASP A 1 150 ? -27.354 -20.322 -17.992 1.00 92.44 150 ASP A C 1
ATOM 1233 O O . ASP A 1 150 ? -26.615 -20.763 -18.863 1.00 92.44 150 ASP A O 1
ATOM 1237 N N . LEU A 1 151 ? -27.998 -19.161 -18.174 1.00 91.25 151 LEU A N 1
ATOM 1238 C CA . LEU A 1 151 ? -27.901 -18.384 -19.420 1.00 91.25 151 LEU A CA 1
ATOM 1239 C C . LEU A 1 151 ? -26.503 -17.820 -19.662 1.00 91.25 151 LEU A C 1
ATOM 1241 O O . LEU A 1 151 ? -26.132 -17.523 -20.795 1.00 91.25 151 LEU A O 1
ATOM 1245 N N . CYS A 1 152 ? -25.758 -17.569 -18.591 1.00 91.50 152 CYS A N 1
ATOM 1246 C CA . CYS A 1 152 ? -24.431 -16.970 -18.648 1.00 91.50 152 CYS A CA 1
ATOM 1247 C C . CYS A 1 152 ? -23.318 -17.943 -18.273 1.00 91.50 152 CYS A C 1
ATOM 1249 O O . CYS A 1 152 ? -22.166 -17.511 -18.312 1.00 91.50 152 CYS A O 1
ATOM 1251 N N . ASP A 1 153 ? -23.674 -19.173 -17.897 1.00 91.12 153 ASP A N 1
ATOM 1252 C CA . ASP A 1 153 ? -22.800 -20.194 -17.325 1.00 91.12 153 ASP A CA 1
ATOM 1253 C C . ASP A 1 153 ? -21.849 -19.612 -16.264 1.00 91.12 153 ASP A C 1
ATOM 1255 O O . ASP A 1 153 ? -20.623 -19.584 -16.393 1.00 91.12 153 ASP A O 1
ATOM 1259 N N . LYS A 1 154 ? -22.443 -18.979 -15.243 1.00 90.06 154 LYS A N 1
ATOM 1260 C CA . LYS A 1 154 ? -21.700 -18.279 -14.185 1.00 90.06 154 LYS A CA 1
ATOM 1261 C C . LYS A 1 154 ? -22.234 -18.611 -12.807 1.00 90.06 154 LYS A C 1
ATOM 1263 O O . LYS A 1 154 ? -23.414 -18.411 -12.530 1.00 90.06 154 LYS A O 1
ATOM 1268 N N . VAL A 1 155 ? -21.315 -18.984 -11.920 1.00 93.00 155 VAL A N 1
ATOM 1269 C CA . VAL A 1 155 ? -21.541 -19.027 -10.474 1.00 93.00 155 VAL A CA 1
ATOM 1270 C C . VAL A 1 155 ? -21.227 -17.654 -9.882 1.00 93.00 155 VAL A C 1
ATOM 1272 O O . VAL A 1 155 ? -20.159 -17.089 -10.120 1.00 93.00 155 VAL A O 1
ATOM 1275 N N . ILE A 1 156 ? -22.166 -17.109 -9.118 1.00 91.00 156 ILE A N 1
ATOM 1276 C CA . ILE A 1 156 ? -22.100 -15.782 -8.509 1.00 91.00 156 ILE A CA 1
ATOM 1277 C C . ILE A 1 156 ? -22.355 -15.929 -7.016 1.00 91.00 156 ILE A C 1
ATOM 1279 O O . ILE A 1 156 ? -23.340 -16.533 -6.603 1.00 91.00 156 ILE A O 1
ATOM 1283 N N . ILE A 1 157 ? -21.449 -15.390 -6.205 1.00 89.44 157 ILE A N 1
ATOM 1284 C CA . ILE A 1 157 ? -21.547 -15.457 -4.748 1.00 89.44 157 ILE A CA 1
ATOM 1285 C C . ILE A 1 157 ? -22.017 -14.103 -4.214 1.00 89.44 157 ILE A C 1
ATOM 1287 O O . ILE A 1 157 ? -21.338 -13.100 -4.428 1.00 89.44 157 ILE A O 1
ATOM 1291 N N . GLY A 1 158 ? -23.138 -14.100 -3.494 1.00 88.25 158 GLY A N 1
ATOM 1292 C CA . GLY A 1 158 ? -23.754 -12.930 -2.875 1.00 88.25 158 GLY A CA 1
ATOM 1293 C C . GLY A 1 158 ? -24.987 -12.414 -3.620 1.00 88.25 158 GLY A C 1
ATOM 1294 O O . GLY A 1 158 ? -25.013 -12.335 -4.849 1.00 88.25 158 GLY A O 1
ATOM 1295 N N . ASP A 1 159 ? -26.016 -12.027 -2.862 1.00 87.19 159 ASP A N 1
ATOM 1296 C CA . ASP A 1 159 ? -27.302 -11.580 -3.424 1.00 87.19 159 ASP A CA 1
ATOM 1297 C C . ASP A 1 159 ? -27.193 -10.245 -4.173 1.00 87.19 159 ASP A C 1
ATOM 1299 O O . ASP A 1 159 ? -27.903 -10.009 -5.150 1.00 87.19 159 ASP A O 1
ATOM 1303 N N . LEU A 1 160 ? -26.288 -9.361 -3.743 1.00 86.06 160 LEU A N 1
ATOM 1304 C CA . LEU A 1 160 ? -26.082 -8.067 -4.394 1.00 86.06 160 LEU A CA 1
ATOM 1305 C C . LEU A 1 160 ? -25.396 -8.247 -5.749 1.00 86.06 160 LEU A C 1
ATOM 1307 O O . LEU A 1 160 ? -25.800 -7.647 -6.743 1.00 86.06 160 LEU A O 1
ATOM 1311 N N . GLU A 1 161 ? -24.363 -9.084 -5.782 1.00 90.00 161 GLU A N 1
ATOM 1312 C CA . GLU A 1 161 ? -23.639 -9.463 -6.985 1.00 90.00 161 GLU A CA 1
ATOM 1313 C C . GLU A 1 161 ? -24.567 -10.188 -7.967 1.00 90.00 161 GLU A C 1
ATOM 1315 O O . GLU A 1 161 ? -24.526 -9.909 -9.168 1.00 90.00 161 GLU A O 1
ATOM 1320 N N . TRP A 1 162 ? -25.456 -11.048 -7.459 1.00 92.62 162 TRP A N 1
ATOM 1321 C CA . TRP A 1 162 ? -26.513 -11.685 -8.242 1.00 92.62 162 TRP A CA 1
ATOM 1322 C C . TRP A 1 162 ? -27.492 -10.666 -8.837 1.00 92.62 162 TRP A C 1
ATOM 1324 O O . TRP A 1 162 ? -27.696 -10.635 -10.051 1.00 92.62 162 TRP A O 1
ATOM 1334 N N . ALA A 1 163 ? -28.032 -9.757 -8.023 1.00 91.69 163 ALA A N 1
ATOM 1335 C CA . ALA A 1 163 ? -28.946 -8.717 -8.491 1.00 91.69 163 ALA A CA 1
ATOM 1336 C C . ALA A 1 163 ? -28.289 -7.777 -9.520 1.00 91.69 163 ALA A C 1
ATOM 1338 O O . ALA A 1 163 ? -28.918 -7.379 -10.504 1.00 91.69 163 ALA A O 1
ATOM 1339 N N . ALA A 1 164 ? -27.013 -7.435 -9.325 1.00 93.19 164 ALA A N 1
ATOM 1340 C CA . ALA A 1 164 ? -26.241 -6.645 -10.279 1.00 93.19 164 ALA A CA 1
ATOM 1341 C C . ALA A 1 164 ? -25.994 -7.411 -11.588 1.00 93.19 164 ALA A C 1
ATOM 1343 O O . ALA A 1 164 ? -26.062 -6.825 -12.671 1.00 93.19 164 ALA A O 1
ATOM 1344 N N . HIS A 1 165 ? -25.746 -8.720 -11.508 1.00 93.62 165 HIS A N 1
ATOM 1345 C CA . HIS A 1 165 ? -25.611 -9.576 -12.678 1.00 93.62 165 HIS A CA 1
ATOM 1346 C C . HIS A 1 165 ? -26.889 -9.623 -13.514 1.00 93.62 165 HIS A C 1
ATOM 1348 O O . HIS A 1 165 ? -26.801 -9.428 -14.728 1.00 93.62 165 HIS A O 1
ATOM 1354 N N . LEU A 1 166 ? -28.053 -9.812 -12.884 1.00 93.50 166 LEU A N 1
ATOM 1355 C CA . LEU A 1 166 ? -29.342 -9.839 -13.581 1.00 93.50 166 LEU A CA 1
ATOM 1356 C C . LEU A 1 166 ? -29.595 -8.543 -14.360 1.00 93.50 166 LEU A C 1
ATOM 1358 O O . LEU A 1 166 ? -30.094 -8.594 -15.476 1.00 93.50 166 LEU A O 1
ATOM 1362 N N . LYS A 1 167 ? -29.159 -7.396 -13.822 1.00 94.75 167 LYS A N 1
ATOM 1363 C CA . LYS A 1 167 ? -29.260 -6.070 -14.464 1.00 94.75 167 LYS A CA 1
ATOM 1364 C C . LYS A 1 167 ? -28.143 -5.773 -15.473 1.00 94.75 167 LYS A C 1
ATOM 1366 O O . LYS A 1 167 ? -28.103 -4.695 -16.067 1.00 94.75 167 LYS A O 1
ATOM 1371 N N . SER A 1 168 ? -27.180 -6.678 -15.646 1.00 94.50 168 SER A N 1
ATOM 1372 C CA . SER A 1 168 ? -26.020 -6.430 -16.499 1.00 94.50 168 SER A CA 1
ATOM 1373 C C . SER A 1 168 ? -26.375 -6.538 -17.984 1.00 94.50 168 SER A C 1
ATOM 1375 O O . SER A 1 168 ? -27.119 -7.424 -18.409 1.00 94.50 168 SER A O 1
ATOM 1377 N N . LYS A 1 169 ? -25.760 -5.684 -18.816 1.00 93.88 169 LYS A N 1
ATOM 1378 C CA . LYS A 1 169 ? -25.944 -5.704 -20.281 1.00 93.88 169 LYS A CA 1
ATOM 1379 C C . LYS A 1 169 ? -25.686 -7.092 -20.884 1.00 93.88 169 LYS A C 1
ATOM 1381 O O . LYS A 1 169 ? -26.392 -7.507 -21.798 1.00 93.88 169 LYS A O 1
ATOM 1386 N N . LYS A 1 170 ? -24.697 -7.820 -20.350 1.00 92.38 170 LYS A N 1
ATOM 1387 C CA . LYS A 1 170 ? -24.334 -9.168 -20.807 1.00 92.38 170 LYS A CA 1
ATOM 1388 C C . LYS A 1 170 ? -25.439 -10.189 -20.520 1.00 92.38 170 LYS A C 1
ATOM 1390 O O . LYS A 1 170 ? -25.776 -10.963 -21.410 1.00 92.38 170 LYS A O 1
ATOM 1395 N N . HIS A 1 171 ? -26.030 -10.155 -19.324 1.00 94.75 171 HIS A N 1
ATOM 1396 C CA . HIS A 1 171 ? -27.144 -11.040 -18.977 1.00 94.75 171 HIS A CA 1
ATOM 1397 C C . HIS A 1 171 ? -28.357 -10.775 -19.877 1.00 94.75 171 HIS A C 1
ATOM 1399 O O . HIS A 1 171 ? -28.857 -11.689 -20.527 1.00 94.75 171 HIS A O 1
ATOM 1405 N N . HIS A 1 172 ? -28.750 -9.507 -20.031 1.00 93.94 172 HIS A N 1
ATOM 1406 C CA . HIS A 1 172 ? -29.849 -9.118 -20.921 1.00 93.94 172 HIS A CA 1
ATOM 1407 C C . HIS A 1 172 ? -29.612 -9.535 -22.383 1.00 93.94 172 HIS A C 1
ATOM 1409 O O . HIS A 1 172 ? -30.554 -9.909 -23.082 1.00 93.94 172 HIS A O 1
ATOM 1415 N N . PHE A 1 173 ? -28.366 -9.488 -22.862 1.00 93.88 173 PHE A N 1
ATOM 1416 C CA . PHE A 1 173 ? -28.015 -9.970 -24.198 1.00 93.88 173 PHE A CA 1
ATOM 1417 C C . PHE A 1 173 ? -28.251 -11.483 -24.345 1.00 93.88 173 PHE A C 1
ATOM 1419 O O . PHE A 1 173 ? -28.892 -11.897 -25.311 1.00 93.88 173 PHE A O 1
ATOM 1426 N N . HIS A 1 174 ? -27.810 -12.304 -23.384 1.00 91.75 174 HIS A N 1
ATOM 1427 C CA . HIS A 1 174 ? -28.055 -13.753 -23.413 1.00 91.75 174 HIS A CA 1
ATOM 1428 C C . HIS A 1 174 ? -29.546 -14.092 -23.293 1.00 91.75 174 HIS A C 1
ATOM 1430 O O . HIS A 1 174 ? -30.025 -14.950 -24.030 1.00 91.75 174 HIS A O 1
ATOM 1436 N N . VAL A 1 175 ? -30.296 -13.367 -22.454 1.00 91.94 175 VAL A N 1
ATOM 1437 C CA . VAL A 1 175 ? -31.761 -13.493 -22.359 1.00 91.94 175 VAL A CA 1
ATOM 1438 C C . VAL A 1 175 ? -32.415 -13.241 -23.721 1.00 91.94 175 VAL A C 1
ATOM 1440 O O . VAL A 1 175 ? -33.173 -14.075 -24.210 1.00 91.94 175 VAL A O 1
ATOM 1443 N N . ARG A 1 176 ? -32.075 -12.131 -24.390 1.00 91.12 176 ARG A N 1
ATOM 1444 C CA . ARG A 1 176 ? -32.614 -11.803 -25.722 1.00 91.12 176 ARG A CA 1
ATOM 1445 C C . ARG A 1 176 ? -32.222 -12.831 -26.784 1.00 91.12 176 ARG A C 1
ATOM 1447 O O . ARG A 1 176 ? -33.041 -13.156 -27.637 1.00 91.12 176 ARG A O 1
ATOM 1454 N N . LYS A 1 177 ? -30.984 -13.333 -26.753 1.00 90.06 177 LYS A N 1
ATOM 1455 C CA . LYS A 1 177 ? -30.507 -14.364 -27.688 1.00 90.06 177 LYS A CA 1
ATOM 1456 C C . LYS A 1 177 ? -31.272 -15.677 -27.508 1.00 90.06 177 LYS A C 1
ATOM 1458 O O . LYS A 1 177 ? -31.662 -16.281 -28.505 1.00 90.06 177 LYS A O 1
ATOM 1463 N N . LYS A 1 178 ? -31.522 -16.083 -26.260 1.00 87.06 178 LYS A N 1
ATOM 1464 C CA . LYS A 1 178 ? -32.315 -17.277 -25.954 1.00 87.06 178 LYS A CA 1
ATOM 1465 C C . LYS A 1 178 ? -33.757 -17.128 -26.438 1.00 87.06 178 LYS A C 1
ATOM 1467 O O . LYS A 1 178 ? -34.204 -17.968 -27.200 1.00 87.06 178 LYS A O 1
ATOM 1472 N N . LEU A 1 179 ? -34.420 -16.005 -26.148 1.00 84.94 179 LEU A N 1
ATOM 1473 C CA . LEU A 1 179 ? -35.784 -15.734 -26.634 1.00 84.94 179 LEU A CA 1
ATOM 1474 C C . LEU A 1 179 ? -35.904 -15.779 -28.167 1.00 84.94 179 LEU A C 1
ATOM 1476 O O . LEU A 1 179 ? -36.906 -16.249 -28.691 1.00 84.94 179 LEU A O 1
ATOM 1480 N N . LYS A 1 180 ? -34.880 -15.318 -28.898 1.00 79.94 180 LYS A N 1
ATOM 1481 C CA . LYS A 1 180 ? -34.844 -15.419 -30.368 1.00 79.94 180 LYS A CA 1
ATOM 1482 C C . LYS A 1 180 ? -34.632 -16.847 -30.873 1.00 79.94 180 LYS A C 1
ATOM 1484 O O . LYS A 1 180 ? -35.126 -17.177 -31.942 1.00 79.94 180 LYS A O 1
ATOM 1489 N N . SER A 1 181 ? -33.885 -17.661 -30.130 1.00 72.56 181 SER A N 1
ATOM 1490 C CA . SER A 1 181 ? -33.619 -19.060 -30.488 1.00 72.56 181 SER A CA 1
ATOM 1491 C C . SER A 1 181 ? -34.840 -19.934 -30.184 1.00 72.56 181 SER A C 1
ATOM 1493 O O . SER A 1 181 ? -35.245 -20.729 -31.023 1.00 72.56 181 SER A O 1
ATOM 1495 N N . ASP A 1 182 ? -35.488 -19.700 -29.041 1.00 72.44 182 ASP A N 1
ATOM 1496 C CA . ASP A 1 182 ? -36.710 -20.395 -28.624 1.00 72.44 182 ASP A CA 1
ATOM 1497 C C . ASP A 1 182 ? -37.920 -19.956 -29.481 1.00 72.44 182 ASP A C 1
ATOM 1499 O O . ASP A 1 182 ? -38.790 -20.762 -29.804 1.00 72.44 182 ASP A O 1
ATOM 1503 N N . GLY A 1 183 ? -37.945 -18.696 -29.939 1.00 57.31 183 GLY A N 1
ATOM 1504 C CA . GLY A 1 183 ? -38.965 -18.162 -30.851 1.00 57.31 183 GLY A CA 1
ATOM 1505 C C . GLY A 1 183 ? -38.861 -18.643 -32.305 1.00 57.31 183 GLY A C 1
ATOM 1506 O O . GLY A 1 183 ? -39.799 -18.444 -33.071 1.00 57.31 183 GLY A O 1
ATOM 1507 N N . ALA A 1 184 ? -37.760 -19.293 -32.695 1.00 51.69 184 ALA A N 1
ATOM 1508 C CA . ALA A 1 184 ? -37.597 -19.890 -34.024 1.00 51.69 184 ALA A CA 1
ATOM 1509 C C . ALA A 1 184 ? -38.070 -21.360 -34.092 1.00 51.69 184 ALA A C 1
ATOM 1511 O O . ALA A 1 184 ? -38.018 -21.962 -35.162 1.00 51.69 184 ALA A O 1
ATOM 1512 N N . GLY A 1 185 ? -38.528 -21.939 -32.971 1.00 46.56 185 GLY A N 1
ATOM 1513 C CA . GLY A 1 185 ? -38.829 -23.371 -32.842 1.00 46.56 185 GLY A CA 1
ATOM 1514 C C . GLY A 1 185 ? -40.287 -23.757 -32.571 1.00 46.56 185 GLY A C 1
ATOM 1515 O O . GLY A 1 185 ? -40.542 -24.937 -32.360 1.00 46.56 185 GLY A O 1
ATOM 1516 N N . HIS A 1 186 ? -41.255 -22.832 -32.559 1.00 41.59 186 HIS A N 1
ATOM 1517 C CA . HIS A 1 186 ? -42.653 -23.193 -32.271 1.00 41.59 186 HIS A CA 1
ATOM 1518 C C . HIS A 1 186 ? -43.663 -22.379 -33.096 1.00 41.59 186 HIS A C 1
ATOM 1520 O O . HIS A 1 186 ? -44.331 -21.476 -32.599 1.00 41.59 186 HIS A O 1
ATOM 1526 N N . ASN A 1 187 ? -43.812 -22.738 -34.374 1.00 38.44 187 ASN A N 1
ATOM 1527 C CA . ASN A 1 187 ? -45.066 -22.529 -35.099 1.00 38.44 187 ASN A CA 1
ATOM 1528 C C . ASN A 1 187 ? -45.836 -23.850 -35.066 1.00 38.44 187 ASN A C 1
ATOM 1530 O O . ASN A 1 187 ? -45.550 -24.765 -35.832 1.00 38.44 187 ASN A O 1
ATOM 1534 N N . GLY A 1 188 ? -46.792 -23.955 -34.146 1.00 40.69 188 GLY A N 1
ATOM 1535 C CA . GLY A 1 188 ? -47.688 -25.102 -34.078 1.00 40.69 188 GLY A CA 1
ATOM 1536 C C . GLY A 1 188 ? -48.266 -25.319 -32.689 1.00 40.69 188 GLY A C 1
ATOM 1537 O O . GLY A 1 188 ? -47.542 -25.638 -31.755 1.00 40.69 188 GLY A O 1
ATOM 1538 N N . VAL A 1 189 ? -49.592 -25.221 -32.620 1.00 33.94 189 VAL A N 1
ATOM 1539 C CA . VAL A 1 189 ? -50.488 -25.599 -31.517 1.00 33.94 189 VAL A CA 1
ATOM 1540 C C . VAL A 1 189 ? -50.716 -24.529 -30.444 1.00 33.94 189 VAL A C 1
ATOM 1542 O O . VAL A 1 189 ? -50.028 -24.412 -29.434 1.00 33.94 189 VAL A O 1
ATOM 1545 N N . GLN A 1 190 ? -51.807 -23.793 -30.668 1.00 44.22 190 GLN A N 1
ATOM 1546 C CA . GLN A 1 190 ? -52.578 -23.114 -29.636 1.00 44.22 190 GLN A CA 1
ATOM 1547 C C . GLN A 1 190 ? -52.911 -24.084 -28.492 1.00 44.22 190 GLN A C 1
ATOM 1549 O O . GLN A 1 190 ? -53.563 -25.106 -28.702 1.00 44.22 190 GLN A O 1
ATOM 1554 N N . ARG A 1 191 ? -52.572 -23.707 -27.259 1.00 34.47 191 ARG A N 1
ATOM 1555 C CA . ARG A 1 191 ? -53.302 -24.154 -26.071 1.00 34.47 191 ARG A CA 1
ATOM 1556 C C . ARG A 1 191 ? -53.381 -22.999 -25.078 1.00 34.47 191 ARG A C 1
ATOM 1558 O O . ARG A 1 191 ? -52.383 -22.597 -24.492 1.00 34.47 191 ARG A O 1
ATOM 1565 N N . ARG A 1 192 ? -54.589 -22.447 -24.920 1.00 43.12 192 ARG A N 1
ATOM 1566 C CA . ARG A 1 192 ? -54.962 -21.605 -23.775 1.00 43.12 192 ARG A CA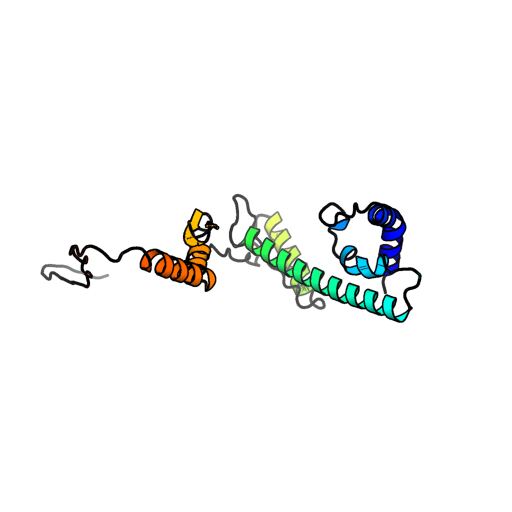 1
ATOM 1567 C C . ARG A 1 192 ? -54.712 -22.396 -22.495 1.00 43.12 192 ARG A C 1
ATOM 1569 O O . ARG A 1 192 ? -55.333 -23.444 -22.381 1.00 43.12 192 ARG A O 1
ATOM 1576 N N . VAL A 1 193 ? -53.950 -21.852 -21.542 1.00 33.38 193 VAL A N 1
ATOM 1577 C CA . VAL A 1 193 ? -54.281 -21.883 -20.102 1.00 33.38 193 VAL A CA 1
ATOM 1578 C C . VAL A 1 193 ? -53.637 -20.670 -19.397 1.00 33.38 193 VAL A C 1
ATOM 1580 O O . VAL A 1 193 ? -52.422 -20.525 -19.375 1.00 33.38 193 VAL A O 1
ATOM 1583 N N . SER A 1 194 ? -54.517 -19.808 -18.884 1.00 31.72 194 SER A N 1
ATOM 1584 C CA . SER A 1 194 ? -54.491 -18.962 -17.675 1.00 31.72 194 SER A CA 1
ATOM 1585 C C . SER A 1 194 ? -53.211 -18.257 -17.184 1.00 31.72 194 SER A C 1
ATOM 1587 O O . SER A 1 194 ? -52.264 -18.871 -16.704 1.00 31.72 194 SER A O 1
ATOM 1589 N N . LEU A 1 195 ? -53.298 -16.922 -17.148 1.00 34.88 195 LEU A N 1
ATOM 1590 C CA . LEU A 1 195 ? -52.539 -16.021 -16.269 1.00 34.88 195 LEU A CA 1
ATOM 1591 C C . LEU A 1 195 ? -52.944 -16.240 -14.794 1.00 34.88 195 LEU A C 1
ATOM 1593 O O . LEU A 1 195 ? -54.147 -16.283 -14.530 1.00 34.88 195 LEU A O 1
ATOM 1597 N N . PRO A 1 196 ? -52.017 -16.266 -13.818 1.00 35.31 196 PRO A N 1
ATOM 1598 C CA . PRO A 1 196 ? -52.348 -15.919 -12.443 1.00 35.31 196 PRO A CA 1
ATOM 1599 C C . PRO A 1 196 ? -52.374 -14.393 -12.303 1.00 35.31 196 PRO A C 1
ATOM 1601 O O . PRO A 1 196 ? -51.464 -13.693 -12.753 1.00 35.31 196 PRO A O 1
ATOM 1604 N N . ALA A 1 197 ? -53.458 -13.903 -11.711 1.00 33.03 197 ALA A N 1
ATOM 1605 C CA . ALA A 1 197 ? -53.747 -12.501 -11.474 1.00 33.03 197 ALA A CA 1
ATOM 1606 C C . ALA A 1 197 ? -52.735 -11.832 -10.527 1.00 33.03 197 ALA A C 1
ATOM 1608 O O . ALA A 1 197 ? -52.169 -12.461 -9.635 1.00 33.03 197 ALA A O 1
ATOM 1609 N N . LEU A 1 198 ? -52.551 -10.523 -10.730 1.00 34.75 198 LEU A N 1
ATOM 1610 C CA . LEU A 1 198 ? -52.039 -9.607 -9.717 1.00 34.75 198 LEU A CA 1
ATOM 1611 C C . LEU A 1 198 ? -52.972 -9.639 -8.500 1.00 34.75 198 LEU A C 1
ATOM 1613 O O . LEU A 1 198 ? -54.114 -9.201 -8.619 1.00 34.75 198 LEU A O 1
ATOM 1617 N N . ASP A 1 199 ? -52.459 -10.005 -7.328 1.00 31.14 199 ASP A N 1
ATOM 1618 C CA . ASP A 1 199 ? -53.114 -9.648 -6.069 1.00 31.14 199 ASP A CA 1
ATOM 1619 C C . ASP A 1 199 ? -52.640 -8.264 -5.628 1.00 31.14 199 ASP A C 1
ATOM 1621 O O . ASP A 1 199 ? -51.558 -8.064 -5.074 1.00 31.14 199 ASP A O 1
ATOM 1625 N N . THR A 1 200 ? -53.488 -7.283 -5.930 1.00 33.91 200 THR A N 1
ATOM 1626 C CA . THR A 1 200 ? -53.445 -5.938 -5.364 1.00 33.91 200 THR A CA 1
ATOM 1627 C C . THR A 1 200 ? -54.612 -5.795 -4.387 1.00 33.91 200 THR A C 1
ATOM 1629 O O . THR A 1 200 ? -55.756 -5.742 -4.810 1.00 33.91 200 THR A O 1
ATOM 1632 N N . GLN A 1 201 ? -54.264 -5.650 -3.103 1.00 37.91 201 GLN A N 1
ATOM 1633 C CA . GLN A 1 201 ? -54.982 -4.948 -2.023 1.00 37.91 201 GLN A CA 1
ATOM 1634 C C . GLN A 1 201 ? -56.336 -5.463 -1.503 1.00 37.91 201 GLN A C 1
ATOM 1636 O O . GLN A 1 201 ? -57.327 -5.513 -2.219 1.00 37.91 201 GLN A O 1
ATOM 1641 N N . THR A 1 202 ? -56.416 -5.601 -0.173 1.00 32.09 202 THR A N 1
ATOM 1642 C CA . THR A 1 202 ? -57.453 -5.017 0.725 1.00 32.09 202 THR A CA 1
ATOM 1643 C C . THR A 1 202 ? -57.018 -5.326 2.170 1.00 32.09 202 THR A C 1
ATOM 1645 O O . THR A 1 202 ? -56.685 -6.461 2.474 1.00 32.09 202 THR A O 1
ATOM 1648 N N . ARG A 1 203 ? -56.723 -4.383 3.080 1.00 35.56 203 ARG A N 1
ATOM 1649 C CA . ARG A 1 203 ? -57.583 -3.389 3.756 1.00 35.56 203 ARG A CA 1
ATOM 1650 C C . ARG A 1 203 ? -58.945 -3.946 4.183 1.00 35.56 203 ARG A C 1
ATOM 1652 O O . ARG A 1 203 ? -59.901 -3.837 3.431 1.00 35.56 203 ARG A O 1
ATOM 1659 N N . THR A 1 204 ? -59.024 -4.390 5.438 1.00 33.84 204 THR A N 1
ATOM 1660 C CA . THR A 1 204 ? -60.235 -4.333 6.273 1.00 33.84 204 THR A CA 1
ATOM 1661 C C . THR A 1 204 ? -59.835 -4.074 7.729 1.00 33.84 204 THR A C 1
ATOM 1663 O O . THR A 1 204 ? -59.083 -4.849 8.316 1.00 33.84 204 THR A O 1
ATOM 1666 N N . ASN A 1 205 ? -60.332 -2.968 8.290 1.00 34.44 205 ASN A N 1
ATOM 1667 C CA . ASN A 1 205 ? -60.443 -2.751 9.736 1.00 34.44 205 ASN A CA 1
ATOM 1668 C C . ASN A 1 205 ? -61.477 -3.722 10.329 1.00 34.44 205 ASN A C 1
ATOM 1670 O O . ASN A 1 205 ? -62.372 -4.170 9.609 1.00 34.44 205 ASN A O 1
ATOM 1674 N N . PRO A 1 206 ? -61.457 -3.896 11.656 1.00 41.56 206 PRO A N 1
ATOM 1675 C CA . PRO A 1 206 ? -62.698 -3.725 12.400 1.00 41.56 206 PRO A CA 1
ATOM 1676 C C . PRO A 1 206 ? -62.530 -2.763 13.586 1.00 41.56 206 PRO A C 1
ATOM 1678 O O . PRO A 1 206 ? -61.643 -2.908 14.424 1.00 41.56 206 PRO A O 1
ATOM 1681 N N . SER A 1 207 ? -63.423 -1.779 13.641 1.00 33.59 207 SER A N 1
ATOM 1682 C CA . SER A 1 207 ? -63.930 -1.165 14.870 1.00 33.59 207 SER A CA 1
ATOM 1683 C C . SER A 1 207 ? -64.802 -2.192 15.611 1.00 33.59 207 SER A C 1
ATOM 1685 O O . SER A 1 207 ? -65.615 -2.841 14.959 1.00 33.59 207 SER A O 1
ATOM 1687 N N . ASP A 1 208 ? -64.703 -2.341 16.934 1.00 33.97 208 ASP A N 1
ATOM 1688 C CA . ASP A 1 208 ? -65.457 -1.499 17.877 1.00 33.97 208 ASP A CA 1
ATOM 1689 C C . ASP A 1 208 ? -65.346 -1.972 19.350 1.00 33.97 208 ASP A C 1
ATOM 1691 O O . ASP A 1 208 ? -65.451 -3.155 19.666 1.00 33.97 208 ASP A O 1
ATOM 1695 N N . SER A 1 209 ? -65.273 -0.969 20.227 1.00 32.81 209 SER A N 1
ATOM 1696 C CA . SER A 1 209 ? -65.870 -0.867 21.568 1.00 32.81 209 SER A CA 1
ATOM 1697 C C . SER A 1 209 ? -65.269 -1.529 22.831 1.00 32.81 209 SER A C 1
ATOM 1699 O O . SER A 1 209 ? -65.192 -2.743 22.982 1.00 32.81 209 SER A O 1
ATOM 1701 N N . SER A 1 210 ? -65.095 -0.627 23.816 1.00 33.69 210 SER A N 1
ATOM 1702 C CA . SER A 1 210 ? -65.256 -0.772 25.279 1.00 33.69 210 SER A CA 1
ATOM 1703 C C . SER A 1 210 ? -64.078 -1.345 26.082 1.00 33.69 210 SER A C 1
ATOM 1705 O O . SER A 1 210 ? -63.553 -2.391 25.741 1.00 33.69 210 SER A O 1
ATOM 1707 N N . LYS A 1 211 ? -63.641 -0.789 27.221 1.00 34.81 211 LYS A N 1
ATOM 1708 C CA . LYS A 1 211 ? -64.054 0.351 28.068 1.00 34.81 211 LYS A CA 1
ATOM 1709 C C . LYS A 1 211 ? -62.999 0.495 29.195 1.00 34.81 211 LYS A C 1
ATOM 1711 O O . LYS A 1 211 ? -62.454 -0.532 29.582 1.00 34.81 211 LYS A O 1
ATOM 1716 N N . ASP A 1 212 ? -62.831 1.714 29.732 1.00 34.66 212 ASP A N 1
ATOM 1717 C CA . ASP A 1 212 ? -62.542 2.037 31.155 1.00 34.66 212 ASP A CA 1
ATOM 1718 C C . ASP A 1 212 ? -61.176 1.572 31.750 1.00 34.66 212 ASP A C 1
ATOM 1720 O O . ASP A 1 212 ? -60.740 0.454 31.539 1.00 34.66 212 ASP A O 1
ATOM 1724 N N . THR A 1 213 ? -60.364 2.326 32.510 1.00 41.22 213 THR A N 1
ATOM 1725 C CA . THR A 1 213 ? -60.547 3.481 33.417 1.00 41.22 213 THR A CA 1
ATOM 1726 C C . THR A 1 213 ? -59.165 4.001 33.900 1.00 41.22 213 THR A C 1
ATOM 1728 O O . THR A 1 213 ? -58.270 3.179 34.042 1.00 41.22 213 THR A O 1
ATOM 1731 N N . ASN A 1 214 ? -59.041 5.320 34.177 1.00 35.62 214 ASN A N 1
ATOM 1732 C CA . ASN A 1 214 ? -58.378 6.021 35.321 1.00 35.62 214 ASN A CA 1
ATOM 1733 C C . ASN A 1 214 ? -57.057 5.494 35.953 1.00 35.62 214 ASN A C 1
ATOM 1735 O O . ASN A 1 214 ? -56.852 4.302 36.081 1.00 35.62 214 ASN A O 1
ATOM 1739 N N . ALA A 1 215 ? -56.152 6.283 36.546 1.00 39.00 215 ALA A N 1
ATOM 1740 C CA . ALA A 1 215 ? -56.065 7.700 36.904 1.00 39.00 215 ALA A CA 1
ATOM 1741 C C . ALA A 1 215 ? -54.604 8.027 37.312 1.00 39.00 215 ALA A C 1
ATOM 1743 O O . ALA A 1 215 ? -53.817 7.130 37.598 1.00 39.00 215 ALA A O 1
ATOM 1744 N N . ALA A 1 216 ? -54.310 9.330 37.337 1.00 41.06 216 ALA A N 1
ATOM 1745 C CA . ALA A 1 216 ? -53.279 10.068 38.078 1.00 41.06 216 ALA A CA 1
ATOM 1746 C C . ALA A 1 216 ? -52.306 9.307 39.010 1.00 41.06 216 ALA A C 1
ATOM 1748 O O . ALA A 1 216 ? -52.730 8.676 39.976 1.00 41.06 216 ALA A O 1
ATOM 1749 N N . HIS A 1 217 ? -51.002 9.539 38.831 1.00 42.47 217 HIS A N 1
ATOM 1750 C CA . HIS A 1 217 ? -50.214 10.482 39.645 1.00 42.47 217 HIS A CA 1
ATOM 1751 C C . HIS A 1 217 ? -48.860 10.777 38.991 1.00 42.47 217 HIS A C 1
ATOM 1753 O O . HIS A 1 217 ? -48.337 9.879 38.294 1.00 42.47 217 HIS A O 1
#

InterPro domains:
  IPR003604 Matrin/U1-C-like, C2H2-type zinc finger [SM00451] (144-178)
  IPR022755 Zinc finger, double-stranded RNA binding [PF12171] (147-171)
  IPR027417 P-loop containing nucleoside triphosphate hydrolase [G3DSA:3.40.50.300] (1-147)
  IPR036236 Zinc finger C2H2 superfamily [SSF57667] (133-179)
  IPR039657 Dimethylallyltransferase [PTHR11088] (3-123)

Organism: Hippocampus comes (NCBI:txid109280)